Protein 5CWJ (pdb70)

Foldseek 3Di:
DQVVLLVVLVVLLVVLVVVPDPVSLLVSLVVLLVSLLPDQDLVSLLSSLVSLLVSLLSNLDPVSLLSSLVSLLSSLLNHQDLVSLLSSLVSLLVSLLSHLDPVSLLSSLVSLLSSLVSYDDVVSLVSSLVSLCVSLVSNVDPVSNVSSVVSNVVSVVVVD

Solvent-accessible surface area: 8460 Å² total; per-residue (Å²): 129,34,98,95,32,4,93,93,0,83,136,31,17,119,64,8,106,131,68,58,66,62,140,20,13,83,95,3,5,81,55,0,1,82,23,3,76,131,7,141,52,46,104,0,10,42,30,0,0,124,9,0,10,89,0,0,66,80,29,38,34,87,56,0,0,89,50,0,1,137,7,0,3,53,3,1,86,86,9,142,60,28,135,4,9,38,31,0,0,88,3,0,20,123,0,0,106,71,40,35,27,74,120,4,0,112,53,0,1,118,6,0,27,63,0,0,138,101,7,166,24,91,163,0,16,119,23,0,18,101,0,0,125,76,0,6,142,89,27,42,38,112,103,5,108,107,18,6,81,137,15,15,104,89,9,114,136,86,67,177

Secondary structure (DSSP, 8-state):
-HHHHHHHHHHHHHHHHHH--HHHHHHHHHHHHHHHHT---HHHHHHHHHHHHHHHHHH--HHHHHHHHHHHHHHHHS---HHHHHHHHHHHHHHHHHH--HHHHHHHHHHHHHHHHH---HHHHHHHHHHHHHHHHHH--HHHHHHHHHHHHHHHHHH-

Nearest PDB structures (foldseek):
  5cwj-assembly1_A  TM=1.006E+00  e=2.797E-19  synthetic construct
  5h7c-assembly2_C  TM=8.544E-01  e=1.911E-07  Staphylococcus aureus
  5h78-assembly1_B  TM=8.744E-01  e=3.290E-07  Homo sapiens
  5cwh-assembly1_A  TM=8.819E-01  e=4.883E-07  synthetic construct
  8f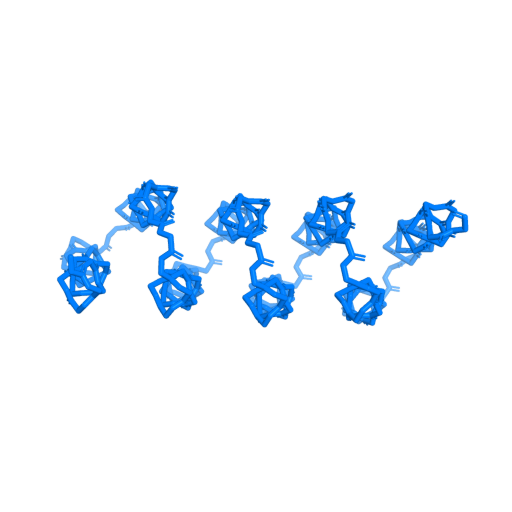bk-assembly1_A  TM=8.699E-01  e=2.370E-06  synthetic construct

Sequence (160 aa):
DSEEEEQERRIRRILKKEARKSGTEESSLRQAIEDVAQLAKKSQDSEVLEEEAIRVILRRIAKESGSEEALRQAIRAVAEIAKEAQDSEVLEEAIRVILRIAKEESGSEEALRRQQAIRRRAVAEEIAKEAQDPRVLEEEAIRVIRQIAEEEESGSEEEARRRQQAERAEEEIRRRAQ

Structure (mmCIF, N/CA/C/O backbone):
data_5CWJ
#
_entry.id   5CWJ
#
_cell.length_a   80.890
_cell.length_b   80.890
_cell.length_c   46.710
_cell.angle_alpha   90.000
_cell.angle_beta   90.000
_cell.angle_gamma   90.000
#
_symmetry.space_group_name_H-M   'I 41'
#
loop_
_entity.id
_entity.type
_entity.pdbx_description
1 polymer 'Designed helical repeat protein'
2 water water
#
loop_
_atom_site.group_PDB
_atom_site.id
_atom_site.type_symbol
_atom_site.label_atom_id
_atom_site.label_alt_id
_atom_site.label_comp_id
_atom_site.label_asym_id
_atom_site.label_entity_id
_atom_site.label_seq_id
_atom_site.pdbx_PDB_ins_code
_atom_site.Cartn_x
_atom_site.Cartn_y
_atom_site.Cartn_z
_atom_site.occupancy
_atom_site.B_iso_or_equiv
_atom_site.auth_seq_id
_atom_site.auth_comp_id
_atom_site.auth_asym_id
_atom_site.auth_atom_id
_atom_site.pdbx_PDB_model_num
ATOM 1 N N . ASP A 1 2 ? 8.531 67.904 4.539 1.00 94.59 2 ASP A N 1
ATOM 2 C CA . ASP A 1 2 ? 7.112 68.127 4.290 1.00 103.98 2 ASP A CA 1
ATOM 3 C C . ASP A 1 2 ? 6.914 69.266 3.293 1.00 94.68 2 ASP A C 1
ATOM 4 O O . ASP A 1 2 ? 7.728 70.187 3.220 1.00 97.02 2 ASP A O 1
ATOM 12 N N . SER A 1 3 ? 5.829 69.195 2.526 1.00 93.74 3 SER A N 1
ATOM 13 C CA . SER A 1 3 ? 5.550 70.184 1.490 1.00 93.69 3 SER A CA 1
ATOM 14 C C . SER A 1 3 ? 4.948 71.461 2.067 1.00 101.60 3 SER A C 1
ATOM 15 O O . SER A 1 3 ? 5.441 72.559 1.805 1.00 88.99 3 SER A O 1
ATOM 23 N N A GLU A 1 4 ? 3.885 71.317 2.851 0.64 106.06 4 GLU A N 1
ATOM 24 N N B GLU A 1 4 ? 3.881 71.310 2.846 0.36 107.01 4 GLU A N 1
ATOM 25 C CA A GLU A 1 4 ? 3.218 72.473 3.442 0.64 112.45 4 GLU A CA 1
ATOM 26 C CA B GLU A 1 4 ? 3.208 72.449 3.463 0.36 110.45 4 GLU A CA 1
ATOM 27 C C A GLU A 1 4 ? 4.140 73.167 4.441 0.64 102.67 4 GLU A C 1
ATOM 28 C C B GLU A 1 4 ? 4.153 73.167 4.420 0.36 102.62 4 GLU A C 1
ATOM 29 O O A GLU A 1 4 ? 3.958 74.343 4.755 0.64 98.94 4 GLU A O 1
ATOM 30 O O B GLU A 1 4 ? 3.999 74.360 4.683 0.36 99.39 4 GLU A O 1
ATOM 53 N N . GLU A 1 5 ? 5.128 72.429 4.939 1.00 87.03 5 GLU A N 1
ATOM 54 C CA . GLU A 1 5 ? 6.150 72.999 5.805 1.00 73.07 5 GLU A CA 1
ATOM 55 C C . GLU A 1 5 ? 6.979 74.010 5.026 1.00 58.71 5 GLU A C 1
ATOM 56 O O . GLU A 1 5 ? 7.133 75.159 5.439 1.00 54.45 5 GLU A O 1
ATOM 69 N N . GLU A 1 6 ? 7.513 73.568 3.893 1.00 58.47 6 GLU A N 1
ATOM 70 C CA . GLU A 1 6 ? 8.342 74.422 3.056 1.00 53.63 6 GLU A CA 1
ATOM 71 C C . GLU A 1 6 ? 7.536 75.589 2.498 1.00 55.08 6 GLU A C 1
ATOM 72 O O . GLU A 1 6 ? 8.022 76.717 2.451 1.00 47.71 6 GLU A O 1
ATOM 84 N N . GLN A 1 7 ? 6.304 75.320 2.083 1.00 49.35 7 GLN A N 1
ATOM 85 C CA . GLN A 1 7 ? 5.461 76.363 1.509 1.00 47.73 7 GLN A CA 1
ATOM 86 C C . GLN A 1 7 ? 5.185 77.471 2.516 1.00 47.99 7 GLN A C 1
ATOM 87 O O . GLN A 1 7 ? 5.186 78.648 2.165 1.00 45.58 7 GLN A O 1
ATOM 101 N N . GLU A 1 8 ? 4.947 77.093 3.766 1.00 51.03 8 GLU A N 1
ATOM 102 C CA . GLU A 1 8 ? 4.707 78.076 4.811 1.00 51.66 8 GLU A CA 1
ATOM 103 C C . GLU A 1 8 ? 5.956 78.922 5.032 1.00 49.24 8 GLU A C 1
ATOM 104 O O . GLU A 1 8 ? 5.866 80.133 5.233 1.00 48.67 8 GLU A O 1
ATOM 116 N N A ARG A 1 9 ? 7.113 78.268 4.987 0.35 48.76 9 ARG A N 1
ATOM 117 N N B ARG A 1 9 ? 7.122 78.281 5.002 0.65 48.76 9 ARG A N 1
ATOM 118 C CA A ARG A 1 9 ? 8.400 78.935 5.137 0.35 46.55 9 ARG A CA 1
ATOM 119 C CA B ARG A 1 9 ? 8.388 78.991 5.164 0.65 46.53 9 ARG A CA 1
ATOM 120 C C A ARG A 1 9 ? 8.582 79.994 4.056 0.35 42.81 9 ARG A C 1
ATOM 121 C C B ARG A 1 9 ? 8.569 80.019 4.053 0.65 42.78 9 ARG A C 1
ATOM 122 O O A ARG A 1 9 ? 9.025 81.110 4.328 0.35 41.18 9 ARG A O 1
ATOM 123 O O B ARG A 1 9 ? 9.002 81.144 4.303 0.65 41.11 9 ARG A O 1
ATOM 164 N N . ILE A 1 10 ? 8.231 79.627 2.828 1.00 41.60 10 ILE A N 1
ATOM 165 C CA . ILE A 1 10 ? 8.328 80.526 1.681 1.00 38.19 10 ILE A CA 1
ATOM 166 C C . ILE A 1 10 ? 7.409 81.728 1.866 1.00 37.81 10 ILE A C 1
ATOM 167 O O . ILE A 1 10 ? 7.825 82.871 1.683 1.00 35.39 10 ILE A O 1
ATOM 184 N N . ARG A 1 11 ? 6.156 81.465 2.222 1.00 40.30 11 ARG A N 1
ATOM 185 C CA . ARG A 1 11 ? 5.182 82.533 2.414 1.00 40.33 11 ARG A CA 1
ATOM 186 C C . ARG A 1 11 ? 5.628 83.471 3.524 1.00 54.37 11 ARG A C 1
ATOM 187 O O . ARG A 1 11 ? 5.407 84.681 3.453 1.00 43.79 11 ARG A O 1
ATOM 208 N N . ARG A 1 12 ? 6.263 82.912 4.548 1.00 42.91 12 ARG A N 1
ATOM 209 C CA . ARG A 1 12 ? 6.694 83.712 5.685 1.00 43.42 12 ARG A CA 1
ATOM 210 C C . ARG A 1 12 ? 7.848 84.632 5.302 1.00 40.11 12 ARG A C 1
ATOM 211 O O . ARG A 1 12 ? 7.948 85.741 5.819 1.00 39.64 12 ARG A O 1
ATOM 232 N N . ILE A 1 13 ? 8.717 84.173 4.403 1.00 38.03 13 ILE A N 1
ATOM 233 C CA . ILE A 1 13 ? 9.811 85.007 3.910 1.00 34.80 13 ILE A CA 1
ATOM 234 C C . ILE A 1 13 ? 9.242 86.286 3.314 1.00 32.69 13 ILE A C 1
ATOM 235 O O . ILE A 1 13 ? 9.745 87.379 3.574 1.00 41.15 13 ILE A O 1
ATOM 251 N N . LEU A 1 14 ? 8.190 86.138 2.513 1.00 32.37 14 LEU A N 1
ATOM 252 C CA . LEU A 1 14 ? 7.512 87.281 1.914 1.00 47.64 14 LEU A CA 1
ATOM 253 C C . LEU A 1 14 ? 6.889 88.150 2.999 1.00 36.96 14 LEU A C 1
ATOM 254 O O . LEU A 1 14 ? 7.046 89.371 2.996 1.00 37.22 14 LEU A O 1
ATOM 270 N N A LYS A 1 15 ? 6.196 87.510 3.936 0.23 35.75 15 LYS A N 1
ATOM 271 N N B LYS A 1 15 ? 6.172 87.509 3.918 0.77 35.74 15 LYS A N 1
ATOM 272 C CA A LYS A 1 15 ? 5.543 88.225 5.025 0.23 37.81 15 LYS A CA 1
ATOM 273 C CA B 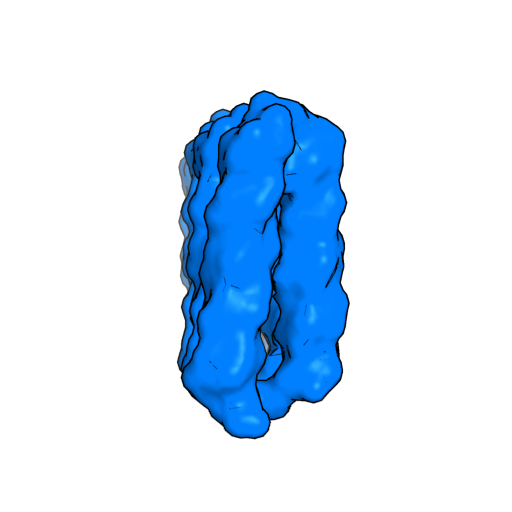LYS A 1 15 ? 5.547 88.206 5.037 0.77 37.78 15 LYS A CA 1
ATOM 274 C C A LYS A 1 15 ? 6.556 88.999 5.868 0.23 37.19 15 LYS A C 1
ATOM 275 C C B LYS A 1 15 ? 6.582 89.016 5.815 0.77 37.03 15 LYS A C 1
ATOM 276 O O A LYS A 1 15 ? 6.313 90.147 6.236 0.23 51.14 15 LYS A O 1
ATOM 277 O O B LYS A 1 15 ? 6.383 90.200 6.084 0.77 65.90 15 LYS A O 1
ATOM 314 N N . GLU A 1 16 ? 7.692 88.373 6.159 1.00 42.43 16 GLU A N 1
ATOM 315 C CA . GLU A 1 16 ? 8.727 89.009 6.967 1.00 45.74 16 GLU A CA 1
ATOM 316 C C . GLU A 1 16 ? 9.494 90.063 6.176 1.00 55.74 16 GLU A C 1
ATOM 317 O O . GLU A 1 16 ? 10.036 91.002 6.755 1.00 40.77 16 GLU A O 1
ATOM 330 N N . ALA A 1 17 ? 9.539 89.910 4.856 1.00 38.28 17 ALA A N 1
ATOM 331 C CA . ALA A 1 17 ? 10.179 90.903 4.004 1.00 34.98 17 ALA A CA 1
ATOM 332 C C . ALA A 1 17 ? 9.312 92.154 3.928 1.00 37.45 17 ALA A C 1
ATOM 333 O O . ALA A 1 17 ? 9.820 93.277 3.929 1.00 37.53 17 ALA A O 1
ATOM 340 N N . ARG A 1 18 ? 8.001 91.953 3.869 1.00 32.46 18 ARG A N 1
ATOM 341 C CA . ARG A 1 18 ? 7.056 93.064 3.836 1.00 57.03 18 ARG A CA 1
ATOM 342 C C . ARG A 1 18 ? 7.048 93.831 5.157 1.00 46.66 18 ARG A C 1
ATOM 343 O O . ARG A 1 18 ? 6.881 95.051 5.170 1.00 57.48 18 ARG A O 1
ATOM 364 N N . LYS A 1 19 ? 7.230 93.114 6.264 1.00 68.09 19 LYS A N 1
ATOM 365 C CA . LYS A 1 19 ? 7.318 93.744 7.580 1.00 45.49 19 LYS A CA 1
ATOM 366 C C . LYS A 1 19 ? 8.524 94.672 7.655 1.00 37.70 19 LYS A C 1
ATOM 367 O O . LYS A 1 19 ? 8.440 95.776 8.193 1.00 56.97 19 LYS A O 1
ATOM 386 N N . SER A 1 20 ? 9.650 94.213 7.120 1.00 36.46 20 SER A N 1
ATOM 387 C CA . SER A 1 20 ? 10.843 95.045 7.014 1.00 38.19 20 SER A CA 1
ATOM 388 C C . SER A 1 20 ? 10.551 96.254 6.128 1.00 47.64 20 SER A C 1
ATOM 389 O O . SER A 1 20 ? 10.831 97.393 6.501 1.00 58.20 20 SER A O 1
ATOM 397 N N . GLY A 1 21 ? 9.995 95.991 4.949 1.00 41.84 21 GLY A N 1
ATOM 398 C CA . GLY A 1 21 ? 9.465 97.037 4.091 1.00 50.69 21 GLY A CA 1
ATOM 399 C C . GLY A 1 21 ? 10.479 97.801 3.258 1.00 65.15 21 GLY A C 1
ATOM 400 O O . GLY A 1 21 ? 10.181 98.899 2.785 1.00 42.77 21 GLY A O 1
ATOM 404 N N . THR A 1 22 ? 11.663 97.226 3.064 1.00 42.91 22 THR A N 1
ATOM 405 C CA . THR A 1 22 ? 12.728 97.889 2.312 1.00 32.48 22 THR A CA 1
ATOM 406 C C . THR A 1 22 ? 13.020 97.183 0.996 1.00 31.33 22 THR A C 1
ATOM 407 O O . THR A 1 22 ? 12.727 96.000 0.839 1.00 31.47 22 THR A O 1
ATOM 418 N N . GLU A 1 23 ? 13.616 97.913 0.058 1.00 26.43 23 GLU A N 1
ATOM 419 C CA . GLU A 1 23 ? 14.036 97.336 -1.213 1.00 35.63 23 GLU A CA 1
ATOM 420 C C . GLU A 1 23 ? 15.087 96.249 -0.982 1.00 45.15 23 GLU A C 1
ATOM 421 O O . GLU A 1 23 ? 15.066 95.203 -1.630 1.00 28.98 23 GLU A O 1
ATOM 433 N N . GLU A 1 24 ? 16.004 96.500 -0.053 1.00 30.68 24 GLU A N 1
ATOM 434 C CA . GLU A 1 24 ? 17.048 95.530 0.261 1.00 25.83 24 GLU A CA 1
ATOM 435 C C . GLU A 1 24 ? 16.449 94.219 0.761 1.00 29.60 24 GLU A C 1
ATOM 436 O O . GLU A 1 24 ? 16.912 93.135 0.398 1.00 29.80 24 GLU A O 1
ATOM 448 N N A SER A 1 25 ? 15.417 94.321 1.592 0.46 26.50 25 SER A N 1
ATOM 449 N N B SER A 1 25 ? 15.419 94.318 1.593 0.54 27.01 25 SER A N 1
ATOM 450 C CA A SER A 1 25 ? 14.782 93.136 2.162 0.46 26.55 25 SER A CA 1
ATOM 451 C CA B SER A 1 25 ? 14.786 93.129 2.156 0.54 24.66 25 SER A CA 1
ATOM 452 C C A SER A 1 25 ? 14.066 92.331 1.084 0.46 28.03 25 SER A C 1
ATOM 453 C C B SER A 1 25 ? 14.070 92.328 1.079 0.54 30.49 25 SER A C 1
ATOM 454 O O A SER A 1 25 ? 14.017 91.103 1.147 0.46 25.54 25 SER A O 1
ATOM 455 O O B SER A 1 25 ? 14.025 91.100 1.137 0.54 25.32 25 SER A O 1
ATOM 470 N N . LEU A 1 26 ? 13.516 93.025 0.093 1.00 25.86 26 LEU A N 1
ATOM 471 C CA . LEU A 1 26 ? 12.811 92.361 -0.993 1.00 22.21 26 LEU A CA 1
ATOM 472 C C . LEU A 1 26 ? 13.793 91.597 -1.880 1.00 26.16 26 LEU A C 1
ATOM 473 O O . LEU A 1 26 ? 13.524 90.468 -2.276 1.00 24.30 26 LEU A O 1
ATOM 490 N N . ARG A 1 27 ? 14.932 92.205 -2.191 1.00 23.67 27 ARG A N 1
ATOM 491 C CA . ARG A 1 27 ? 15.947 91.507 -2.972 1.00 21.39 27 ARG A CA 1
ATOM 492 C C . ARG A 1 27 ? 16.450 90.280 -2.215 1.00 21.94 27 ARG A C 1
ATOM 493 O O . ARG A 1 27 ? 16.618 89.201 -2.791 1.00 24.43 27 ARG A O 1
ATOM 514 N N . GLN A 1 28 ? 16.676 90.439 -0.915 1.00 22.71 28 GLN A N 1
ATOM 515 C CA . GLN A 1 28 ? 17.132 89.319 -0.098 1.00 23.51 28 GLN A CA 1
ATOM 516 C C . GLN A 1 28 ? 16.074 88.216 -0.042 1.00 25.51 28 GLN A C 1
ATOM 517 O O . GLN A 1 28 ? 16.408 87.028 0.007 1.00 26.38 28 GLN A O 1
ATOM 531 N N . ALA A 1 29 ? 14.801 88.602 -0.063 1.00 27.02 29 ALA A N 1
ATOM 532 C CA . ALA A 1 29 ? 13.715 87.627 0.006 1.00 24.03 29 ALA A CA 1
ATOM 533 C C . ALA A 1 29 ? 13.671 86.775 -1.258 1.00 22.87 29 ALA A C 1
ATOM 534 O O . ALA A 1 29 ? 13.391 85.582 -1.196 1.00 23.73 29 ALA A O 1
ATOM 541 N N . ILE A 1 30 ? 13.956 87.387 -2.402 1.00 22.01 30 ILE A N 1
ATOM 542 C CA . ILE A 1 30 ? 14.048 86.647 -3.655 1.00 21.70 30 ILE A CA 1
ATOM 543 C C . ILE A 1 30 ? 15.111 85.572 -3.523 1.00 22.92 30 ILE A C 1
ATOM 544 O O . ILE A 1 30 ? 14.894 84.420 -3.891 1.00 23.38 30 ILE A O 1
ATOM 560 N N . GLU A 1 31 ? 16.264 85.959 -2.993 1.00 25.97 31 GLU A N 1
ATOM 561 C CA . GLU A 1 31 ? 17.376 85.034 -2.825 1.00 28.03 31 GLU A CA 1
ATOM 562 C C . GLU A 1 31 ? 17.018 83.921 -1.839 1.00 30.30 31 GLU A C 1
ATOM 563 O O . GLU A 1 31 ? 17.315 82.747 -2.075 1.00 32.97 31 GLU A O 1
ATOM 575 N N . ASP A 1 32 ? 16.370 84.291 -0.740 1.00 25.06 32 ASP A N 1
ATOM 576 C CA . ASP A 1 32 ? 16.018 83.324 0.297 1.00 26.33 32 ASP A CA 1
ATOM 577 C C . ASP A 1 32 ? 14.995 82.301 -0.203 1.00 26.58 32 ASP A C 1
ATOM 578 O O . ASP A 1 32 ? 15.088 81.119 0.121 1.00 30.58 32 ASP A O 1
ATOM 587 N N . VAL A 1 33 ? 14.022 82.757 -0.989 1.00 26.55 33 VAL A N 1
ATOM 588 C CA . VAL A 1 33 ? 13.021 81.858 -1.552 1.00 25.86 33 VAL A CA 1
ATOM 589 C C . VAL A 1 33 ? 13.678 80.910 -2.546 1.00 26.26 33 VAL A C 1
ATOM 590 O O . VAL A 1 33 ? 13.377 79.719 -2.565 1.00 28.20 33 VAL A O 1
ATOM 603 N N . ALA A 1 34 ? 14.577 81.440 -3.369 1.00 27.02 34 ALA A N 1
ATOM 604 C CA . ALA A 1 34 ? 15.256 80.629 -4.373 1.00 32.04 34 ALA A CA 1
ATOM 605 C C . ALA A 1 34 ? 16.090 79.546 -3.708 1.00 31.12 34 ALA A C 1
ATOM 606 O O . ALA A 1 34 ? 16.113 78.402 -4.160 1.00 32.65 34 ALA A O 1
ATOM 613 N N . GLN A 1 35 ? 16.775 79.910 -2.630 1.00 33.52 35 GLN A N 1
ATOM 614 C CA . GLN A 1 35 ? 17.611 78.958 -1.913 1.00 33.17 35 GLN A CA 1
ATOM 615 C C . GLN A 1 35 ? 16.780 77.829 -1.308 1.00 36.47 35 GLN A C 1
ATOM 616 O O . GLN A 1 35 ? 17.225 76.682 -1.261 1.00 44.50 35 GLN A O 1
ATOM 630 N N . LEU A 1 36 ? 15.575 78.150 -0.846 1.00 31.46 36 LEU A N 1
ATOM 631 C CA . LEU A 1 36 ? 14.678 77.125 -0.316 1.00 40.51 36 LEU A CA 1
ATOM 632 C C . LEU A 1 36 ? 14.227 76.191 -1.432 1.00 38.41 36 LEU A C 1
ATOM 633 O O . LEU A 1 36 ? 14.148 74.977 -1.251 1.00 38.04 36 LEU A O 1
ATOM 649 N N . ALA A 1 37 ? 13.935 76.773 -2.589 1.00 33.89 37 ALA A N 1
ATOM 650 C CA . ALA A 1 37 ? 13.442 76.023 -3.739 1.00 31.63 37 ALA A CA 1
ATOM 651 C C . ALA A 1 37 ? 14.502 75.091 -4.315 1.00 41.56 37 ALA A C 1
ATOM 652 O O . ALA A 1 37 ? 14.174 74.045 -4.879 1.00 53.98 37 ALA A O 1
ATOM 659 N N . LYS A 1 38 ? 15.768 75.475 -4.180 1.00 53.05 38 LYS A N 1
ATOM 660 C CA . LYS A 1 38 ? 16.873 74.670 -4.694 1.00 77.27 38 LYS A CA 1
ATOM 661 C C . LYS A 1 38 ? 16.885 73.271 -4.087 1.00 70.61 38 LYS A C 1
ATOM 662 O O . LYS A 1 38 ? 16.990 72.278 -4.806 1.00 76.97 38 LYS A O 1
ATOM 681 N N . LYS A 1 39 ? 16.775 73.198 -2.763 1.00 67.74 39 LYS A N 1
ATOM 682 C CA . LYS A 1 39 ? 16.857 71.921 -2.062 1.00 66.40 39 LYS A CA 1
ATOM 683 C C . LYS A 1 39 ? 15.483 71.278 -1.874 1.00 71.05 39 LYS A C 1
ATOM 684 O O . LYS A 1 39 ? 15.309 70.415 -1.013 1.00 64.70 39 LYS A O 1
ATOM 703 N N . SER A 1 40 ? 14.517 71.700 -2.685 1.00 49.21 40 SER A N 1
ATOM 704 C CA . SER A 1 40 ? 13.184 71.103 -2.676 1.00 49.35 40 SER A CA 1
ATOM 705 C C . SER A 1 40 ? 12.952 70.321 -3.961 1.00 68.80 40 SER A C 1
ATOM 706 O O . SER A 1 40 ? 13.500 70.660 -5.010 1.00 63.53 40 SER A O 1
ATOM 714 N N . GLN A 1 41 ? 12.139 69.273 -3.871 1.00 63.04 41 GLN A N 1
ATOM 715 C CA . GLN A 1 41 ? 11.835 68.426 -5.021 1.00 65.75 41 GLN A CA 1
ATOM 716 C C . GLN A 1 41 ? 10.339 68.434 -5.327 1.00 58.55 41 GLN A C 1
ATOM 717 O O . GLN A 1 41 ? 9.911 67.969 -6.384 1.00 77.96 41 GLN A O 1
ATOM 731 N N . ASP A 1 42 ? 9.550 68.963 -4.397 1.00 48.57 42 ASP A N 1
ATOM 732 C CA . ASP A 1 42 ? 8.099 68.977 -4.536 1.00 65.15 42 ASP A CA 1
ATOM 733 C C . ASP A 1 42 ? 7.641 70.065 -5.506 1.00 46.19 42 ASP A C 1
ATOM 734 O O . ASP A 1 42 ? 7.951 71.243 -5.327 1.00 40.21 42 ASP A O 1
ATOM 743 N N . SER A 1 43 ? 6.885 69.661 -6.522 1.00 51.02 43 SER A N 1
ATOM 744 C CA . SER A 1 43 ? 6.462 70.571 -7.582 1.00 44.46 43 SER A CA 1
ATOM 745 C C . SER A 1 43 ? 5.546 71.677 -7.068 1.00 44.18 43 SER A C 1
ATOM 746 O O . SER A 1 43 ? 5.587 72.799 -7.569 1.00 40.54 43 SER A O 1
ATOM 754 N N . GLU A 1 44 ? 4.717 71.361 -6.078 1.00 43.26 44 GLU A N 1
ATOM 755 C CA . GLU A 1 44 ? 3.817 72.357 -5.502 1.00 43.41 44 GLU A CA 1
ATOM 756 C C . GLU A 1 44 ? 4.622 73.435 -4.780 1.00 39.96 44 GLU A C 1
ATOM 757 O O . GLU A 1 44 ? 4.251 74.608 -4.792 1.00 42.90 44 GLU A O 1
ATOM 769 N N . VAL A 1 45 ? 5.725 73.029 -4.159 1.00 41.74 45 VAL A N 1
ATOM 770 C CA . VAL A 1 45 ? 6.611 73.962 -3.471 1.00 36.43 45 VAL A CA 1
ATOM 771 C C . VAL A 1 45 ? 7.325 74.848 -4.485 1.00 33.45 45 VAL A C 1
ATOM 772 O O . VAL A 1 45 ? 7.443 76.058 -4.288 1.00 34.29 45 VAL A O 1
ATOM 785 N N . LEU A 1 46 ? 7.803 74.240 -5.567 1.00 41.03 46 LEU A N 1
ATOM 786 C CA . LEU A 1 46 ? 8.542 74.980 -6.584 1.00 40.54 46 LEU A CA 1
ATOM 787 C C . LEU A 1 46 ? 7.654 76.018 -7.255 1.00 30.58 46 LEU A C 1
ATOM 788 O O . LEU A 1 46 ? 8.079 77.148 -7.466 1.00 28.88 46 LEU A O 1
ATOM 804 N N A GLU A 1 47 ? 6.425 75.638 -7.583 0.33 31.40 47 GLU A N 1
ATOM 805 N N B GLU A 1 47 ? 6.428 75.639 -7.598 0.67 31.39 47 GLU A N 1
ATOM 806 C CA A GLU A 1 47 ? 5.492 76.574 -8.196 0.33 30.28 47 GLU A CA 1
ATOM 807 C CA B GLU A 1 47 ? 5.499 76.588 -8.197 0.67 30.26 47 GLU A 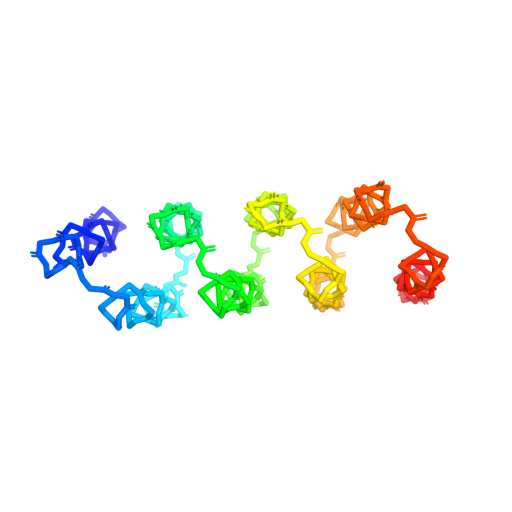CA 1
ATOM 808 C C A GLU A 1 47 ? 5.137 77.688 -7.218 0.33 29.27 47 GLU A C 1
ATOM 809 C C B GLU A 1 47 ? 5.175 77.701 -7.211 0.67 29.40 47 GLU A C 1
ATOM 810 O O A GLU A 1 47 ? 4.955 78.838 -7.615 0.33 36.20 47 GLU A O 1
ATOM 811 O O B GLU A 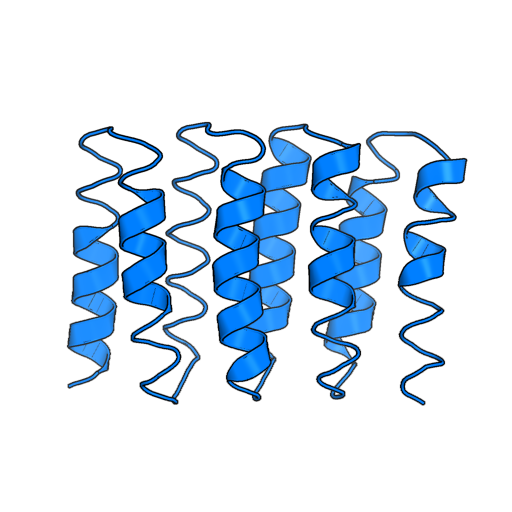1 47 ? 5.058 78.864 -7.592 0.67 27.80 47 GLU A O 1
ATOM 834 N N . GLU A 1 48 ? 5.047 77.342 -5.937 1.00 31.62 48 GLU A N 1
ATOM 835 C CA . GLU A 1 48 ? 4.752 78.326 -4.902 1.00 29.98 48 GLU A CA 1
ATOM 836 C C . GLU A 1 48 ? 5.897 79.328 -4.782 1.00 33.96 48 GLU A C 1
ATOM 837 O O . GLU A 1 48 ? 5.669 80.527 -4.640 1.00 31.42 48 GLU A O 1
ATOM 850 N N . ALA A 1 49 ? 7.127 78.830 -4.851 1.00 29.82 49 ALA A N 1
ATOM 851 C CA . ALA A 1 49 ? 8.306 79.686 -4.765 1.00 26.76 49 ALA A CA 1
ATOM 852 C C . ALA A 1 49 ? 8.321 80.667 -5.929 1.00 25.29 49 ALA A C 1
ATOM 853 O O . ALA A 1 49 ? 8.611 81.849 -5.757 1.00 25.33 49 ALA A O 1
ATOM 860 N N . ILE A 1 50 ? 7.987 80.164 -7.113 1.00 25.48 50 ILE A N 1
ATOM 861 C CA . ILE A 1 50 ? 7.976 80.980 -8.322 1.00 24.37 50 ILE A CA 1
ATOM 862 C C . ILE A 1 50 ? 6.917 82.073 -8.214 1.00 26.68 50 ILE A C 1
ATOM 863 O O . ILE A 1 50 ? 7.165 83.218 -8.574 1.00 23.40 50 ILE A O 1
ATOM 879 N N . ARG A 1 51 ? 5.738 81.716 -7.715 1.00 25.62 51 ARG A N 1
ATOM 880 C CA . ARG A 1 51 ? 4.656 82.685 -7.540 1.00 26.03 51 ARG A CA 1
ATOM 881 C C . ARG A 1 51 ? 5.009 83.768 -6.524 1.00 24.15 51 ARG A C 1
ATOM 882 O O . ARG A 1 51 ? 4.672 84.937 -6.707 1.00 28.41 51 ARG A O 1
ATOM 903 N N . VAL A 1 52 ? 5.680 83.376 -5.448 1.00 24.21 52 VAL A N 1
ATOM 904 C CA . VAL A 1 52 ? 6.057 84.324 -4.408 1.00 23.86 52 VAL A CA 1
ATOM 905 C C . VAL A 1 52 ? 7.131 85.278 -4.926 1.00 24.19 52 VAL A C 1
ATOM 906 O O . VAL A 1 52 ? 7.124 86.460 -4.594 1.00 28.47 52 VAL A O 1
ATOM 919 N N . ILE A 1 53 ? 8.044 84.773 -5.747 1.00 23.66 53 ILE A N 1
ATOM 920 C CA . ILE A 1 53 ? 9.067 85.628 -6.340 1.00 21.31 53 ILE A CA 1
ATOM 921 C C . ILE A 1 53 ? 8.399 86.663 -7.246 1.00 20.74 53 ILE A C 1
ATOM 922 O O . ILE A 1 53 ? 8.821 87.816 -7.290 1.00 22.80 53 ILE A O 1
ATOM 938 N N . LEU A 1 54 ? 7.346 86.262 -7.952 1.00 22.42 54 LEU A N 1
ATOM 939 C CA . LEU A 1 54 ? 6.599 87.209 -8.775 1.00 22.75 54 LEU A CA 1
ATOM 940 C C . LEU A 1 54 ? 5.968 88.282 -7.895 1.00 26.36 54 LEU A C 1
ATOM 941 O O . LEU A 1 54 ? 5.958 89.457 -8.251 1.00 28.93 54 LEU A O 1
ATOM 957 N N A ARG A 1 55 ? 5.448 87.878 -6.741 0.41 23.32 55 ARG A N 1
ATOM 958 N N B ARG A 1 55 ? 5.448 87.877 -6.740 0.59 22.74 55 ARG A N 1
ATOM 959 C CA A ARG A 1 55 ? 4.813 88.826 -5.835 0.41 27.07 55 ARG A CA 1
ATOM 960 C CA B ARG A 1 55 ? 4.809 88.820 -5.828 0.59 27.07 55 ARG A CA 1
ATOM 961 C C A ARG A 1 55 ? 5.842 89.785 -5.247 0.41 41.63 55 ARG A C 1
ATOM 962 C C B ARG A 1 55 ? 5.827 89.771 -5.204 0.59 42.89 55 ARG A C 1
ATOM 963 O O A ARG A 1 55 ? 5.563 90.971 -5.075 0.41 28.19 55 ARG A O 1
ATOM 964 O O B ARG A 1 55 ? 5.526 90.940 -4.968 0.59 27.63 55 ARG A O 1
ATOM 1005 N N . ILE A 1 56 ? 7.029 89.271 -4.939 1.00 26.21 56 ILE A N 1
ATOM 1006 C CA . ILE A 1 56 ? 8.095 90.111 -4.397 1.00 21.13 56 ILE A CA 1
ATOM 1007 C C . ILE A 1 56 ? 8.485 91.127 -5.459 1.00 25.11 56 ILE A C 1
ATOM 1008 O O . ILE A 1 56 ? 8.651 92.311 -5.169 1.00 32.06 56 ILE A O 1
ATOM 1025 N N . ALA A 1 57 ? 8.598 90.651 -6.696 1.00 33.42 57 ALA A N 1
ATOM 1026 C CA . ALA A 1 57 ? 8.936 91.499 -7.835 1.00 28.93 57 ALA A CA 1
ATOM 1027 C C . ALA A 1 57 ? 7.954 92.660 -7.968 1.00 31.21 57 ALA A C 1
ATOM 1028 O O . ALA A 1 57 ? 8.358 93.815 -8.121 1.00 33.71 57 ALA A O 1
ATOM 1035 N N . LYS A 1 58 ? 6.665 92.341 -7.906 1.00 32.23 58 LYS A N 1
ATOM 1036 C CA . LYS A 1 58 ? 5.609 93.344 -7.991 1.00 35.99 58 LYS A CA 1
ATOM 1037 C C . LYS A 1 58 ? 5.686 94.326 -6.830 1.00 28.63 58 LYS A C 1
ATOM 1038 O O . LYS A 1 58 ? 5.436 95.519 -7.000 1.00 33.44 58 LYS A O 1
ATOM 1057 N N . GLU A 1 59 ? 6.020 93.821 -5.646 1.00 26.35 59 GLU A N 1
ATOM 1058 C CA . GLU A 1 59 ? 6.094 94.662 -4.458 1.00 32.32 59 GLU A CA 1
ATOM 1059 C C . GLU A 1 59 ? 7.186 95.717 -4.623 1.00 30.37 59 GLU A C 1
ATOM 1060 O O . GLU A 1 59 ? 7.012 96.874 -4.242 1.00 31.23 59 GLU A O 1
ATOM 1072 N N . SER A 1 60 ? 8.310 95.309 -5.200 1.00 28.37 60 SER A N 1
ATOM 1073 C CA . SER A 1 60 ? 9.442 96.207 -5.411 1.00 24.67 60 SER A CA 1
ATOM 1074 C C . SER A 1 60 ? 9.257 97.107 -6.624 1.00 29.30 60 SER A C 1
ATOM 1075 O O . SER A 1 60 ? 9.250 98.335 -6.514 1.00 31.57 60 SER A O 1
ATOM 1083 N N . GLY A 1 61 ? 9.151 96.485 -7.791 1.00 30.34 61 GLY A N 1
ATOM 1084 C CA . GLY A 1 61 ? 8.976 97.212 -9.033 1.00 36.52 61 GLY A CA 1
ATOM 1085 C C . GLY A 1 61 ? 10.258 97.776 -9.626 1.00 33.60 61 GLY A C 1
ATOM 1086 O O . GLY A 1 61 ? 10.233 98.328 -10.726 1.00 31.77 61 GLY A O 1
ATOM 1090 N N . SER A 1 62 ? 11.376 97.649 -8.914 1.00 28.57 62 SER A N 1
ATOM 1091 C CA . SER A 1 62 ? 12.641 98.207 -9.391 1.00 29.42 62 SER A CA 1
ATOM 1092 C C . SER A 1 62 ? 13.206 97.356 -10.520 1.00 23.70 62 SER A C 1
ATOM 1093 O O . SER A 1 62 ? 12.918 96.166 -10.597 1.00 24.81 62 SER A O 1
ATOM 1101 N N . GLU A 1 63 ? 14.008 97.964 -11.391 1.00 26.40 63 GLU A N 1
ATOM 1102 C CA . GLU A 1 63 ? 14.609 97.230 -12.498 1.00 24.10 63 GLU A CA 1
ATOM 1103 C C . GLU A 1 63 ? 15.477 96.091 -11.988 1.00 23.48 63 GLU A C 1
ATOM 1104 O O . GLU A 1 63 ? 15.496 95.007 -12.564 1.00 23.66 63 GLU A O 1
ATOM 1116 N N . GLU A 1 64 ? 16.210 96.346 -10.912 1.00 25.51 64 GLU A N 1
ATOM 1117 C CA . GLU A 1 64 ? 17.132 95.347 -10.398 1.00 25.75 64 GLU A CA 1
ATOM 1118 C C . GLU A 1 64 ? 16.375 94.199 -9.736 1.00 23.42 64 GLU A C 1
ATOM 1119 O O . GLU A 1 64 ? 16.767 93.041 -9.866 1.00 21.96 64 GLU A O 1
ATOM 1131 N N . ALA A 1 65 ? 15.286 94.503 -9.036 1.00 21.02 65 ALA A N 1
ATOM 1132 C CA . ALA A 1 65 ? 14.482 93.446 -8.418 1.00 24.07 65 ALA A CA 1
ATOM 1133 C C . ALA A 1 65 ? 13.863 92.547 -9.487 1.00 24.29 65 ALA A C 1
ATOM 1134 O O . ALA A 1 65 ? 13.799 91.322 -9.339 1.00 23.56 65 ALA A O 1
ATOM 1141 N N . LEU A 1 66 ? 13.407 93.159 -10.570 1.00 21.96 66 LEU A N 1
ATOM 1142 C CA . LEU A 1 66 ? 12.797 92.402 -11.649 1.00 23.03 66 LEU A CA 1
ATOM 1143 C C . LEU A 1 66 ? 13.844 91.534 -12.333 1.00 20.37 66 LEU A C 1
ATOM 1144 O O . LEU A 1 66 ? 13.583 90.376 -12.636 1.00 19.59 66 LEU A O 1
ATOM 1160 N N . ARG A 1 67 ? 15.028 92.097 -12.559 1.00 21.74 67 ARG A N 1
ATOM 1161 C CA . ARG A 1 67 ? 16.146 91.339 -13.107 1.00 21.84 67 ARG A CA 1
ATOM 1162 C C . ARG A 1 67 ? 16.482 90.139 -12.230 1.00 25.13 67 ARG A C 1
ATOM 1163 O O . ARG A 1 67 ? 16.668 89.027 -12.721 1.00 21.84 67 ARG A O 1
ATOM 1184 N N . GLN A 1 68 ? 16.576 90.368 -10.927 1.00 19.91 68 GLN A N 1
ATOM 1185 C CA . GLN A 1 68 ? 16.928 89.291 -10.009 1.00 20.20 68 GLN A CA 1
ATOM 1186 C C . GLN A 1 68 ? 15.814 88.244 -9.906 1.00 20.04 68 GLN A C 1
ATOM 1187 O O . GLN A 1 68 ? 16.089 87.055 -9.739 1.00 24.08 68 GLN A O 1
ATOM 1201 N N . ALA A 1 69 ? 14.564 88.682 -10.020 1.00 19.95 69 ALA A N 1
ATOM 1202 C CA . ALA A 1 69 ? 13.435 87.754 -9.977 1.00 19.60 69 ALA A CA 1
ATOM 1203 C C . ALA A 1 69 ? 13.451 86.835 -11.194 1.00 19.92 69 ALA A C 1
ATOM 1204 O O . ALA A 1 69 ? 13.232 85.632 -11.086 1.00 20.45 69 ALA A O 1
ATOM 1211 N N . ILE A 1 70 ? 13.699 87.411 -12.364 1.00 20.16 70 ILE A N 1
ATOM 1212 C CA . ILE A 1 70 ? 13.803 86.614 -13.577 1.00 20.33 70 ILE A CA 1
ATOM 1213 C C . ILE A 1 70 ? 14.917 85.579 -13.453 1.00 21.95 70 ILE A C 1
ATOM 1214 O O . ILE A 1 70 ? 14.735 84.417 -13.812 1.00 23.25 70 ILE A O 1
ATOM 1230 N N . ARG A 1 71 ? 16.072 85.999 -12.952 1.00 22.64 71 ARG A N 1
ATOM 1231 C CA . ARG A 1 71 ? 17.181 85.076 -12.763 1.00 22.23 71 ARG A CA 1
ATOM 1232 C C . ARG A 1 71 ? 16.822 83.967 -11.776 1.00 24.12 71 ARG A C 1
ATOM 1233 O O . ARG A 1 71 ? 17.169 82.806 -11.990 1.00 28.21 71 ARG A O 1
ATOM 1254 N N . ALA A 1 72 ? 16.125 84.325 -10.700 1.00 22.05 72 ALA A N 1
ATOM 1255 C CA . ALA A 1 72 ? 15.765 83.355 -9.670 1.00 22.62 72 ALA A CA 1
ATOM 1256 C C . ALA A 1 72 ? 14.795 82.309 -10.206 1.00 23.13 72 ALA A C 1
ATOM 1257 O O . ALA A 1 72 ? 14.940 81.120 -9.927 1.00 25.85 72 ALA A O 1
ATOM 1264 N N . VAL A 1 73 ? 13.811 82.753 -10.979 1.00 22.49 73 VAL A N 1
ATOM 1265 C CA . VAL A 1 73 ? 12.832 81.833 -11.536 1.00 23.10 73 VAL A CA 1
ATOM 1266 C C . VAL A 1 73 ? 13.513 80.888 -12.517 1.00 26.46 73 VAL A C 1
ATOM 1267 O O . VAL A 1 73 ? 13.213 79.699 -12.545 1.00 25.97 73 VAL A O 1
ATOM 1280 N N . ALA A 1 74 ? 14.431 81.416 -13.319 1.00 25.96 74 ALA A N 1
ATOM 1281 C CA . ALA A 1 74 ? 15.139 80.583 -14.281 1.00 31.03 74 ALA A CA 1
ATOM 1282 C C . ALA A 1 74 ? 15.961 79.539 -13.538 1.00 32.29 74 ALA A C 1
ATOM 1283 O O . ALA A 1 74 ? 16.033 78.387 -13.957 1.00 35.09 74 ALA A O 1
ATOM 1290 N N . GLU A 1 75 ? 16.567 79.948 -12.426 1.00 28.15 75 GLU A N 1
ATOM 1291 C CA . GLU A 1 75 ? 17.390 79.050 -11.616 1.00 32.57 75 GLU A CA 1
ATOM 1292 C C . GLU A 1 75 ? 16.560 77.888 -11.078 1.00 35.50 75 GLU A C 1
ATOM 1293 O O . GLU A 1 75 ? 16.986 76.731 -11.123 1.00 35.81 75 GLU A O 1
ATOM 1305 N N . ILE A 1 76 ? 15.376 78.204 -10.565 1.00 29.80 76 ILE A N 1
ATOM 1306 C CA . ILE A 1 76 ? 14.451 77.187 -10.080 1.00 28.71 76 ILE A CA 1
ATOM 1307 C C . ILE A 1 76 ? 14.057 76.244 -11.214 1.00 38.87 76 ILE A C 1
ATOM 1308 O O . ILE A 1 76 ? 14.013 75.026 -11.034 1.00 43.79 76 ILE A O 1
ATOM 1324 N N . ALA A 1 77 ? 13.785 76.816 -12.383 1.00 30.87 77 ALA A N 1
ATOM 1325 C CA . ALA A 1 77 ? 13.275 76.055 -13.522 1.00 30.21 77 ALA A CA 1
ATOM 1326 C C . ALA A 1 77 ? 14.320 75.102 -14.093 1.00 59.36 77 ALA A C 1
ATOM 1327 O O . ALA A 1 77 ? 13.979 74.045 -14.623 1.00 54.15 77 ALA A O 1
ATOM 1334 N N . LYS A 1 78 ? 15.591 75.475 -13.988 1.00 40.74 78 LYS A N 1
ATOM 1335 C CA . LYS A 1 78 ? 16.669 74.632 -14.493 1.00 67.73 78 LYS A CA 1
ATOM 1336 C C . LYS A 1 78 ? 16.754 73.316 -13.727 1.00 68.26 78 LYS A C 1
ATOM 1337 O O . LYS A 1 78 ? 16.947 72.255 -14.321 1.00 76.90 78 LYS A O 1
ATOM 1356 N N . GLU A 1 79 ? 16.607 73.393 -12.408 1.00 62.76 79 GLU A N 1
ATOM 1357 C CA . GLU A 1 79 ? 16.755 72.226 -11.544 1.00 69.42 79 GLU A CA 1
ATOM 1358 C C . GLU A 1 79 ? 15.448 71.455 -11.369 1.00 66.96 79 GLU A C 1
ATOM 1359 O O . GLU A 1 79 ? 15.413 70.435 -10.679 1.00 74.57 79 GLU A O 1
ATOM 1371 N N . ALA A 1 80 ? 14.378 71.941 -11.991 1.00 48.00 80 ALA A N 1
ATOM 1372 C CA . ALA A 1 80 ? 13.085 71.266 -11.930 1.00 43.79 80 ALA A CA 1
ATOM 1373 C C . ALA A 1 80 ? 12.959 70.241 -13.055 1.00 58.80 80 ALA A C 1
ATOM 1374 O O . ALA A 1 80 ? 13.540 70.411 -14.128 1.00 69.34 80 ALA A O 1
ATOM 1381 N N . GLN A 1 81 ? 12.196 69.181 -12.800 1.00 51.95 81 GLN A N 1
ATOM 1382 C CA . GLN A 1 81 ? 12.020 68.099 -13.767 1.00 61.39 81 GLN A CA 1
ATOM 1383 C C . GLN A 1 81 ? 10.606 68.078 -14.340 1.00 64.16 81 GLN A C 1
ATOM 1384 O O . GLN A 1 81 ? 10.392 67.641 -15.472 1.00 67.60 81 GLN A O 1
ATOM 1398 N N . ASP A 1 82 ? 9.641 68.542 -13.553 1.00 52.64 82 ASP A N 1
ATOM 1399 C CA . ASP A 1 82 ? 8.242 68.519 -13.963 1.00 65.02 82 ASP A CA 1
ATOM 1400 C C . ASP A 1 82 ? 7.961 69.594 -15.009 1.00 46.30 82 ASP A C 1
ATOM 1401 O O . ASP A 1 82 ? 8.271 70.765 -14.804 1.00 46.78 82 ASP A O 1
ATOM 1410 N N . SER A 1 83 ? 7.370 69.190 -16.129 1.00 47.06 83 SER A N 1
ATOM 1411 C CA . SER A 1 83 ? 7.133 70.106 -17.241 1.00 51.88 83 SER A CA 1
ATOM 1412 C C . SER A 1 83 ? 6.160 71.224 -16.874 1.00 47.03 83 SER A C 1
ATOM 1413 O O . SER A 1 83 ? 6.300 72.354 -17.345 1.00 41.89 83 SER A O 1
ATOM 1421 N N . GLU A 1 84 ? 5.181 70.910 -16.032 1.00 47.92 84 GLU A N 1
ATOM 1422 C CA . GLU A 1 84 ? 4.190 71.896 -15.614 1.00 43.34 84 GLU A CA 1
ATOM 1423 C C . GLU A 1 84 ? 4.866 73.044 -14.865 1.00 38.16 84 GLU A C 1
ATOM 1424 O O . GLU A 1 84 ? 4.472 74.201 -14.999 1.00 38.13 84 GLU A O 1
ATOM 1436 N N . VAL A 1 85 ? 5.898 72.720 -14.093 1.00 41.03 85 VAL A N 1
ATOM 1437 C CA . VAL A 1 85 ? 6.653 73.732 -13.364 1.00 36.07 85 VAL A CA 1
ATOM 1438 C C . VAL A 1 85 ? 7.430 74.612 -14.335 1.00 34.19 85 VAL A C 1
ATOM 1439 O O . VAL A 1 85 ? 7.466 75.832 -14.189 1.00 33.70 85 VAL A O 1
ATOM 1452 N N . LEU A 1 86 ? 8.058 73.985 -15.324 1.00 33.80 86 LEU A N 1
ATOM 1453 C CA . LEU A 1 86 ? 8.855 74.715 -16.306 1.00 32.40 86 LEU A CA 1
ATOM 1454 C C . LEU A 1 86 ? 7.998 75.664 -17.139 1.00 31.31 86 LEU A C 1
ATOM 1455 O O . LEU A 1 86 ? 8.398 76.790 -17.404 1.00 30.64 86 LEU A O 1
ATOM 1471 N N . GLU A 1 87 ? 6.819 75.215 -17.554 1.00 32.29 87 GLU A N 1
ATOM 1472 C CA . GLU A 1 87 ? 5.938 76.069 -18.342 1.00 31.77 87 GLU A CA 1
ATOM 1473 C C . GLU A 1 87 ? 5.419 77.235 -17.503 1.00 33.40 87 GLU A C 1
ATOM 1474 O O . GLU A 1 87 ? 5.279 78.352 -17.998 1.00 31.57 87 GLU A O 1
ATOM 1486 N N . GLU A 1 88 ? 5.147 76.972 -16.230 1.00 34.30 88 GLU A N 1
ATOM 1487 C CA . GLU A 1 88 ? 4.710 78.019 -15.318 1.00 30.00 88 GLU A CA 1
ATOM 1488 C C . GLU A 1 88 ? 5.822 79.051 -15.139 1.00 27.99 88 GLU A C 1
ATOM 1489 O O . GLU A 1 88 ? 5.579 80.254 -15.179 1.00 30.42 88 GLU A O 1
ATOM 1501 N N . ALA A 1 89 ? 7.045 78.564 -14.960 1.00 27.06 89 ALA A N 1
ATOM 1502 C CA . ALA A 1 89 ? 8.206 79.428 -14.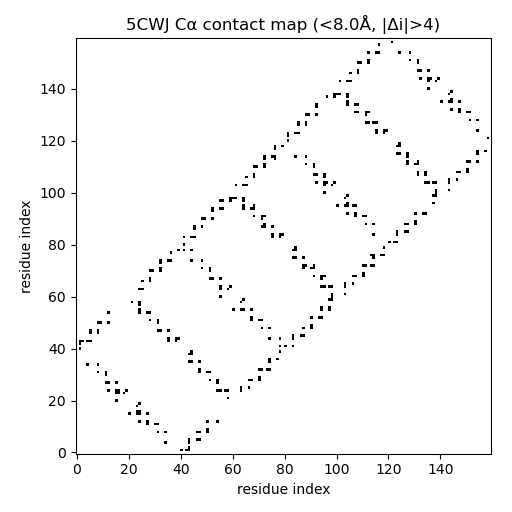787 1.00 26.07 89 ALA A CA 1
ATOM 1503 C C . ALA A 1 89 ? 8.416 80.321 -16.009 1.00 28.01 89 ALA A C 1
ATOM 1504 O O . ALA A 1 89 ? 8.754 81.492 -15.880 1.00 24.41 89 ALA A O 1
ATOM 1511 N N . ILE A 1 90 ? 8.222 79.751 -17.194 1.00 28.17 90 ILE A N 1
ATOM 1512 C CA . ILE A 1 90 ? 8.371 80.503 -18.435 1.00 25.82 90 ILE A CA 1
ATOM 1513 C C . ILE A 1 90 ? 7.322 81.612 -18.511 1.00 24.96 90 ILE A C 1
ATOM 1514 O O . ILE A 1 90 ? 7.639 82.751 -18.850 1.00 24.24 90 ILE A O 1
ATOM 1530 N N . ARG A 1 91 ? 6.072 81.291 -18.189 1.00 25.42 91 ARG A N 1
ATOM 1531 C CA . ARG A 1 91 ? 5.016 82.297 -18.241 1.00 24.94 91 ARG A CA 1
ATOM 1532 C C . ARG A 1 91 ? 5.219 83.379 -17.173 1.00 28.21 91 ARG A C 1
ATOM 1533 O O . ARG A 1 91 ? 4.924 84.549 -17.411 1.00 26.29 91 ARG A O 1
ATOM 1554 N N . VAL A 1 92 ? 5.737 83.001 -16.008 1.00 26.01 92 VAL A N 1
ATOM 1555 C CA . VAL A 1 92 ? 5.955 83.971 -14.933 1.00 22.47 92 VAL A CA 1
ATOM 1556 C C . VAL A 1 92 ? 7.092 84.932 -15.284 1.00 21.63 92 VAL A C 1
ATOM 1557 O O . VAL A 1 92 ? 7.057 86.098 -14.901 1.00 24.22 92 VAL A O 1
ATOM 1570 N N . ILE A 1 93 ? 8.090 84.452 -16.018 1.00 23.08 93 ILE A N 1
ATOM 1571 C CA . ILE A 1 93 ? 9.180 85.315 -16.462 1.00 21.34 93 ILE A CA 1
ATOM 1572 C C . ILE A 1 93 ? 8.639 86.421 -17.367 1.00 22.18 93 ILE A C 1
ATOM 1573 O O . ILE A 1 93 ? 9.056 87.576 -17.264 1.00 25.59 93 ILE A O 1
ATOM 1589 N N . LEU A 1 94 ? 7.698 86.072 -18.238 1.00 23.77 94 LEU A N 1
ATOM 1590 C CA . LEU A 1 94 ? 7.039 87.069 -19.077 1.00 26.45 94 LEU A CA 1
ATOM 1591 C C . LEU A 1 94 ? 6.325 88.096 -18.207 1.00 26.89 94 LEU A C 1
ATOM 1592 O O . LEU A 1 94 ? 6.429 89.296 -18.445 1.00 29.21 94 LEU A O 1
ATOM 1608 N N . ARG A 1 95 ? 5.608 87.621 -17.192 1.00 23.32 95 ARG A N 1
ATOM 1609 C CA . ARG A 1 95 ? 4.889 88.513 -16.288 1.00 21.85 95 ARG A CA 1
ATOM 1610 C C . ARG A 1 95 ? 5.824 89.436 -15.511 1.00 20.82 95 ARG A C 1
ATOM 1611 O O . ARG A 1 95 ? 5.498 90.600 -15.281 1.00 23.59 95 ARG A O 1
ATOM 1632 N N . ILE A 1 96 ? 6.977 88.926 -15.092 1.00 22.48 96 ILE A N 1
ATOM 1633 C CA . ILE A 1 96 ? 7.925 89.764 -14.359 1.00 22.11 96 ILE A CA 1
ATOM 1634 C C . ILE A 1 96 ? 8.474 90.849 -15.284 1.00 22.41 96 ILE A C 1
ATOM 1635 O O . ILE A 1 96 ? 8.542 92.014 -14.905 1.00 25.06 96 ILE A O 1
ATOM 1651 N N . ALA A 1 97 ? 8.864 90.466 -16.493 1.00 25.48 97 ALA A N 1
ATOM 1652 C CA . ALA A 1 97 ? 9.418 91.424 -17.446 1.00 24.63 97 ALA A CA 1
ATOM 1653 C C . ALA A 1 97 ? 8.402 92.508 -17.791 1.00 28.91 97 ALA A C 1
ATOM 1654 O O . ALA A 1 97 ? 8.772 93.658 -18.033 1.00 29.07 97 ALA A O 1
ATOM 1661 N N . LYS A 1 98 ? 7.126 92.137 -17.807 1.00 28.97 98 LYS A N 1
ATOM 1662 C CA . LYS A 1 98 ? 6.060 93.082 -18.118 1.00 30.87 98 LYS A CA 1
ATOM 1663 C C . LYS A 1 98 ? 5.828 94.078 -16.981 1.00 33.67 98 LYS A C 1
ATOM 1664 O O . LYS A 1 98 ? 5.277 95.152 -17.202 1.00 31.02 98 LYS A O 1
ATOM 1683 N N A GLU A 1 99 ? 6.256 93.716 -15.776 0.24 27.72 99 GLU A N 1
ATOM 1684 N N B GLU A 1 99 ? 6.240 93.726 -15.765 0.76 28.44 99 GLU A N 1
ATOM 1685 C CA A GLU A 1 99 ? 6.136 94.606 -14.628 0.24 23.98 99 GLU A CA 1
ATOM 1686 C CA B GLU A 1 99 ? 6.104 94.649 -14.641 0.76 24.43 99 GLU A CA 1
ATOM 1687 C C A GLU A 1 99 ? 6.966 95.869 -14.856 0.24 36.68 99 GLU A C 1
ATOM 1688 C C B GLU A 1 99 ? 6.953 95.893 -14.878 0.76 37.27 99 GLU A C 1
ATOM 1689 O O A GLU A 1 99 ? 6.683 96.923 -14.286 0.24 49.93 99 GLU A O 1
ATOM 1690 O O B GLU A 1 99 ? 6.671 96.960 -14.331 0.76 62.83 99 GLU A O 1
ATOM 1713 N N . SER A 1 100 ? 7.990 95.746 -15.697 1.00 44.58 100 SER A N 1
ATOM 1714 C CA . SER A 1 100 ? 8.838 96.869 -16.083 1.00 62.18 100 SER A CA 1
ATOM 1715 C C . SER A 1 100 ? 8.549 97.308 -17.510 1.00 56.05 100 SER A C 1
ATOM 1716 O O . SER A 1 100 ? 8.211 98.464 -17.767 1.00 72.26 100 SER A O 1
ATOM 1725 N N . GLY A 1 101 ? 8.698 96.370 -1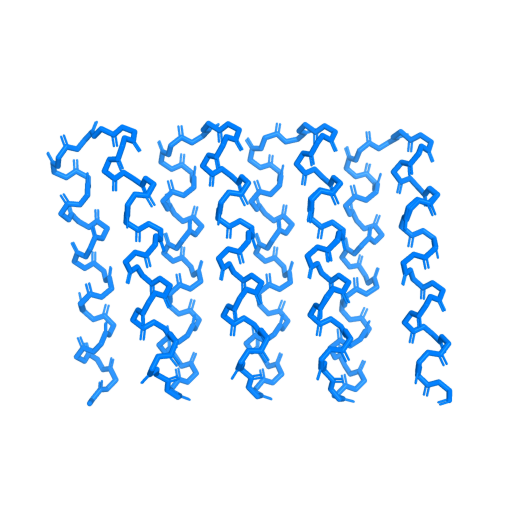8.439 1.00 35.74 101 GLY A N 1
ATOM 1726 C CA . GLY A 1 101 ? 8.512 96.651 -19.850 1.00 38.14 101 GLY A CA 1
ATOM 1727 C C . GLY A 1 101 ? 9.772 97.215 -20.479 1.00 37.38 101 GLY A C 1
ATOM 1728 O O . GLY A 1 101 ? 9.789 97.531 -21.668 1.00 40.99 101 GLY A O 1
ATOM 1732 N N . SER A 1 102 ? 10.832 97.340 -19.684 1.00 28.60 102 SER A N 1
ATOM 1733 C CA . SER A 1 102 ? 12.084 97.895 -20.182 1.00 30.34 102 SER A CA 1
ATOM 1734 C C . SER A 1 102 ? 12.713 96.974 -21.218 1.00 41.05 102 SER A C 1
ATOM 1735 O O . SER A 1 102 ? 12.483 95.767 -21.220 1.00 30.00 102 SER A O 1
ATOM 1743 N N . GLU A 1 103 ? 13.502 97.560 -22.109 1.00 39.92 103 GLU A N 1
ATOM 1744 C CA . GLU A 1 103 ? 14.198 96.793 -23.127 1.00 31.36 103 GLU A CA 1
ATOM 1745 C C . GLU A 1 103 ? 15.161 95.805 -22.470 1.00 32.36 103 GLU A C 1
ATOM 1746 O O . GLU A 1 103 ? 15.286 94.659 -22.898 1.00 29.71 103 GLU A O 1
ATOM 1758 N N . GLU A 1 104 ? 15.830 96.266 -21.418 1.00 29.93 104 GLU A N 1
ATOM 1759 C CA . GLU A 1 104 ? 16.781 95.445 -20.681 1.00 39.49 104 GLU A CA 1
ATOM 1760 C C . GLU A 1 104 ? 16.095 94.243 -20.029 1.00 38.63 104 GLU A C 1
ATOM 1761 O O . GLU A 1 104 ? 16.584 93.112 -20.099 1.00 28.67 104 GLU A O 1
ATOM 1773 N N . ALA A 1 105 ? 14.958 94.487 -19.391 1.00 27.24 105 ALA A N 1
ATOM 1774 C CA . ALA A 1 105 ? 14.232 93.410 -18.720 1.00 26.65 105 ALA A CA 1
ATOM 1775 C C . ALA A 1 105 ? 13.698 92.384 -19.721 1.00 31.38 105 ALA A C 1
ATOM 1776 O O . ALA A 1 105 ? 13.740 91.181 -19.473 1.00 28.27 105 ALA A O 1
ATOM 1783 N N . LEU A 1 106 ? 13.188 92.852 -20.854 1.00 25.98 106 LEU A N 1
ATOM 1784 C CA . LEU A 1 106 ? 12.667 91.933 -21.856 1.00 27.64 106 LEU A CA 1
ATOM 1785 C C . LEU A 1 106 ? 13.801 91.111 -22.468 1.00 33.12 106 LEU A C 1
ATOM 1786 O O . LEU A 1 106 ? 13.620 89.937 -22.783 1.00 28.49 106 LEU A O 1
ATOM 1802 N N A ARG A 1 107 ? 14.962 91.740 -22.632 0.50 34.07 107 ARG A N 1
ATOM 1803 N N B ARG A 1 107 ? 14.967 91.725 -22.636 0.50 34.25 107 ARG A N 1
ATOM 1804 C CA A ARG A 1 107 ? 16.152 91.044 -23.106 0.50 28.85 107 ARG A CA 1
ATOM 1805 C CA B ARG A 1 107 ? 16.136 91.002 -23.128 0.50 28.85 107 ARG A CA 1
ATOM 1806 C C A ARG A 1 107 ? 16.540 89.933 -22.134 0.50 28.82 107 ARG A C 1
ATOM 1807 C C B ARG A 1 107 ? 16.605 89.980 -22.094 0.50 27.82 107 ARG A C 1
ATOM 1808 O O A ARG A 1 107 ? 16.781 88.796 -22.542 0.50 28.09 107 ARG A O 1
ATOM 1809 O O B ARG A 1 107 ? 17.074 88.897 -22.444 0.50 37.18 107 ARG A O 1
ATOM 1850 N N A GLN A 1 108 ? 16.599 90.271 -20.850 0.68 31.63 108 GLN A N 1
ATOM 1851 N N B GLN A 1 108 ? 16.470 90.333 -20.821 0.32 30.62 108 GLN A N 1
ATOM 1852 C CA A GLN A 1 108 ? 16.881 89.283 -19.813 0.68 30.53 108 GLN A CA 1
ATOM 1853 C CA B GLN A 1 108 ? 16.792 89.418 -19.732 0.32 38.78 108 GLN A CA 1
ATOM 1854 C C A GLN A 1 108 ? 15.864 88.148 -19.871 0.68 29.58 108 GLN A C 1
ATOM 1855 C C B GLN A 1 108 ? 15.846 88.223 -19.752 0.32 26.54 108 GLN A C 1
ATOM 1856 O O A GLN A 1 108 ? 16.214 86.985 -19.678 0.68 26.69 108 GLN A O 1
ATOM 1857 O O B GLN A 1 108 ? 16.228 87.101 -19.422 0.32 24.93 108 GLN A O 1
ATOM 1884 N N . ALA A 1 109 ? 14.606 88.482 -20.149 1.00 26.26 109 ALA A N 1
ATOM 1885 C CA . ALA A 1 109 ? 13.555 87.468 -20.147 1.00 24.89 109 ALA A CA 1
ATOM 1886 C C . ALA A 1 109 ? 13.736 86.454 -21.276 1.00 26.83 109 ALA A C 1
ATOM 1887 O O . ALA A 1 109 ? 13.552 85.258 -21.068 1.00 27.42 109 ALA A O 1
ATOM 1895 N N . ILE A 1 110 ? 14.093 86.923 -22.469 1.00 27.77 110 ILE A N 1
ATOM 1896 C CA . ILE A 1 110 ? 14.331 86.007 -23.581 1.00 27.83 110 ILE A CA 1
ATOM 1897 C C . ILE A 1 110 ? 15.499 85.075 -23.247 1.00 28.67 110 ILE A C 1
ATOM 1898 O O . ILE A 1 110 ? 15.423 83.869 -23.491 1.00 29.47 110 ILE A O 1
ATOM 1914 N N A ARG A 1 111 ? 16.569 85.640 -22.698 0.53 27.90 111 ARG A N 1
ATOM 1915 N N B ARG A 1 111 ? 16.564 85.627 -22.678 0.07 28.03 111 ARG A N 1
ATOM 1916 N N C ARG A 1 111 ? 16.561 85.649 -22.692 0.40 27.89 111 ARG A N 1
ATOM 1917 C CA A ARG A 1 111 ? 17.739 84.858 -22.310 0.53 29.96 111 ARG A CA 1
ATOM 1918 C CA B ARG A 1 111 ? 17.735 84.826 -22.329 0.07 28.18 111 ARG A CA 1
ATOM 1919 C CA C ARG A 1 111 ? 17.739 84.889 -22.286 0.40 33.95 111 ARG A CA 1
ATOM 1920 C C A ARG A 1 111 ? 17.365 83.804 -21.271 0.53 32.98 111 ARG A C 1
ATOM 1921 C C B ARG A 1 111 ? 17.415 83.813 -21.232 0.07 31.87 111 ARG A C 1
ATOM 1922 C C C ARG A 1 111 ? 17.361 83.811 -21.277 0.40 32.77 111 ARG A C 1
ATOM 1923 O O A ARG A 1 111 ? 17.805 82.659 -21.356 0.53 33.63 111 ARG A O 1
ATOM 1924 O O B ARG A 1 111 ? 17.950 82.705 -21.230 0.07 31.80 111 ARG A O 1
ATOM 1925 O O C ARG A 1 111 ? 17.798 82.664 -21.381 0.40 33.24 111 ARG A O 1
ATOM 1986 N N . ALA A 1 112 ? 16.544 84.193 -20.304 1.00 30.14 112 ALA A N 1
ATOM 1987 C CA . ALA A 1 112 ? 16.129 83.285 -19.237 1.00 41.83 112 ALA A CA 1
ATOM 1988 C C . ALA A 1 112 ? 15.296 82.125 -19.782 1.00 36.99 112 ALA A C 1
ATOM 1989 O O . ALA A 1 112 ? 15.547 80.963 -19.459 1.00 30.00 112 ALA A O 1
ATOM 1998 N N . VAL A 1 113 ? 14.304 82.442 -20.606 1.00 25.86 113 VAL A N 1
ATOM 1999 C CA . VAL A 1 113 ? 13.434 81.417 -21.170 1.00 26.10 113 VAL A CA 1
ATOM 2000 C C . VAL A 1 113 ? 14.254 80.495 -22.063 1.00 36.33 113 VAL A C 1
ATOM 2001 O O . VAL A 1 113 ? 14.019 79.290 -22.109 1.00 34.45 113 VAL A O 1
ATOM 2014 N N . ALA A 1 114 ? 15.230 81.068 -22.759 1.00 37.74 114 ALA A N 1
ATOM 2015 C CA . ALA A 1 114 ? 16.092 80.291 -23.639 1.00 52.23 114 ALA A CA 1
ATOM 2016 C C . ALA A 1 114 ? 16.903 79.269 -22.845 1.00 40.51 114 ALA A C 1
ATOM 2017 O O . ALA A 1 114 ? 17.092 78.136 -23.290 1.00 52.35 114 ALA A O 1
ATOM 2024 N N A GLU A 1 115 ? 17.380 79.689 -21.675 0.50 39.15 115 GLU A N 1
ATOM 2025 N N B GLU A 1 115 ? 17.374 79.656 -21.665 0.50 39.14 115 GLU A N 1
ATOM 2026 C CA A GLU A 1 115 ? 18.172 78.833 -20.798 0.50 38.90 115 GLU A CA 1
ATOM 2027 C CA B GLU A 1 115 ? 18.197 78.758 -20.865 0.50 39.56 115 GLU A CA 1
ATOM 2028 C C A GLU A 1 115 ? 17.345 77.671 -20.263 0.50 45.62 115 GLU A C 1
ATOM 2029 C C B GLU A 1 115 ? 17.356 77.660 -20.216 0.50 45.84 115 GLU A C 1
ATOM 2030 O O A GLU A 1 115 ? 17.845 76.555 -20.120 0.50 46.88 115 GLU A O 1
ATOM 2031 O O B GLU A 1 115 ? 17.860 76.569 -19.945 0.50 42.24 115 GLU A O 1
ATOM 2054 N N . ILE A 1 116 ? 16.081 77.943 -19.960 1.00 42.84 116 ILE A N 1
ATOM 2055 C CA . ILE A 1 116 ? 15.170 76.915 -19.463 1.00 32.94 116 ILE A CA 1
ATOM 2056 C C . ILE A 1 116 ? 14.950 75.883 -20.557 1.00 40.24 116 ILE A C 1
ATOM 2057 O O . ILE A 1 116 ? 14.980 74.677 -20.308 1.00 66.21 116 ILE A O 1
ATOM 2074 N N . ALA A 1 117 ? 14.727 76.371 -21.773 1.00 42.78 117 ALA A N 1
ATOM 2075 C CA . ALA A 1 117 ? 14.449 75.506 -22.912 1.00 41.86 117 ALA A CA 1
ATOM 2076 C C . ALA A 1 117 ? 15.626 74.584 -23.218 1.00 56.08 117 ALA A C 1
ATOM 2077 O O . ALA A 1 117 ? 15.435 73.458 -23.676 1.00 67.73 117 ALA A O 1
ATOM 2084 N N . LYS A 1 118 ? 16.840 75.059 -22.963 1.00 46.38 118 LYS A N 1
ATOM 2085 C CA . LYS A 1 118 ? 18.036 74.273 -23.253 1.00 71.58 118 LYS A CA 1
ATOM 2086 C C . LYS A 1 118 ? 18.154 73.076 -22.314 1.00 56.00 118 LYS A C 1
ATOM 2087 O O . LYS A 1 118 ? 18.661 72.022 -22.700 1.00 58.45 118 LYS A O 1
ATOM 2106 N N . GLU A 1 119 ? 17.682 73.244 -21.083 1.00 66.15 119 GLU A N 1
ATOM 2107 C CA . GLU A 1 119 ? 17.772 72.195 -20.073 1.00 74.77 119 GLU A CA 1
ATOM 2108 C C . GLU A 1 119 ? 16.621 71.196 -20.187 1.00 86.24 119 GLU A C 1
ATOM 2109 O O . GLU A 1 119 ? 16.742 70.049 -19.757 1.00 85.53 119 GLU A O 1
ATOM 2121 N N . ALA A 1 120 ? 15.510 71.637 -20.769 1.00 71.90 120 ALA A N 1
ATOM 2122 C CA . ALA A 1 120 ? 14.301 70.821 -20.838 1.00 75.48 120 ALA A CA 1
ATOM 2123 C C . ALA A 1 120 ? 14.444 69.674 -21.830 1.00 77.78 120 ALA A C 1
ATOM 2124 O O . ALA A 1 120 ? 15.317 69.694 -22.697 1.00 60.16 120 ALA A O 1
ATOM 2131 N N . GLN A 1 121 ? 13.574 68.678 -21.688 1.00 93.64 121 GLN A N 1
ATOM 2132 C CA . GLN A 1 121 ? 13.544 67.527 -22.585 1.00 100.56 121 GLN A CA 1
ATOM 2133 C C . GLN A 1 121 ? 12.179 67.418 -23.259 1.00 92.24 121 GLN A C 1
ATOM 2134 O O . GLN A 1 121 ? 12.080 67.070 -24.436 1.00 97.00 121 GLN A O 1
ATOM 2148 N N . ASP A 1 122 ? 11.132 67.724 -22.499 1.00 81.85 122 ASP A N 1
ATOM 2149 C CA . ASP A 1 122 ? 9.761 67.618 -22.979 1.00 55.24 122 ASP A CA 1
ATOM 2150 C C . ASP A 1 122 ? 9.507 68.631 -24.097 1.00 50.60 122 ASP A C 1
ATOM 2151 O O . ASP A 1 122 ? 9.629 69.836 -23.875 1.00 62.47 122 ASP A O 1
ATOM 2160 N N . PRO A 1 123 ? 9.154 68.149 -25.303 1.00 61.18 123 PRO A N 1
ATOM 2161 C CA . PRO A 1 123 ? 8.877 69.069 -26.412 1.00 57.09 123 PRO A CA 1
ATOM 2162 C C . PRO A 1 123 ? 7.795 70.098 -26.088 1.00 58.08 123 PRO A C 1
ATOM 2163 O O . PRO A 1 123 ? 7.815 71.194 -26.647 1.00 50.49 123 PRO A O 1
ATOM 2174 N N . ARG A 1 124 ? 6.866 69.745 -25.204 1.00 50.06 124 ARG A N 1
ATOM 2175 C CA . ARG A 1 124 ? 5.799 70.659 -24.811 1.00 51.18 124 ARG A CA 1
ATOM 2176 C C . ARG A 1 124 ? 6.371 71.910 -24.152 1.00 47.35 124 ARG A C 1
ATOM 2177 O O . ARG A 1 124 ? 5.850 73.011 -24.330 1.00 48.20 124 ARG A O 1
ATOM 2198 N N . VAL A 1 125 ? 7.449 71.737 -23.396 1.00 44.01 125 VAL A N 1
ATOM 2199 C CA . VAL A 1 125 ? 8.109 72.867 -22.760 1.00 40.06 125 VAL A CA 1
ATOM 2200 C C . VAL A 1 125 ? 8.764 73.737 -23.829 1.00 57.62 125 VAL A C 1
ATOM 2201 O O . VAL A 1 125 ? 8.694 74.964 -23.771 1.00 45.97 125 VAL A O 1
ATOM 2214 N N . LEU A 1 126 ? 9.391 73.094 -24.810 1.00 49.60 126 LEU A N 1
ATOM 2215 C CA . LEU A 1 126 ? 10.062 73.815 -25.884 1.00 40.60 126 LEU A CA 1
ATOM 2216 C C . LEU A 1 126 ? 9.067 74.653 -26.683 1.00 63.86 126 LEU A C 1
ATOM 2217 O O . LEU A 1 126 ? 9.384 75.759 -27.120 1.00 42.32 126 LEU A O 1
ATOM 2233 N N A GLU A 1 127 ? 7.864 74.120 -26.871 0.48 46.27 127 GLU A N 1
ATOM 2234 N N B GLU A 1 127 ? 7.863 74.120 -26.869 0.52 45.84 127 GLU A N 1
ATOM 2235 C CA A GLU A 1 127 ? 6.822 74.832 -27.603 0.48 46.83 127 GLU A CA 1
ATOM 2236 C CA B GLU A 1 127 ? 6.820 74.831 -27.600 0.52 46.81 127 GLU A CA 1
ATOM 2237 C C A GLU A 1 127 ? 6.375 76.071 -26.837 0.48 47.90 127 GLU A C 1
ATOM 2238 C C B GLU A 1 127 ? 6.391 76.076 -26.834 0.52 47.78 127 GLU A C 1
ATOM 2239 O O A GLU A 1 127 ? 6.154 77.130 -27.424 0.48 48.13 127 GLU A O 1
ATOM 2240 O O B GLU A 1 127 ? 6.198 77.141 -27.419 0.52 47.22 127 GLU A O 1
ATOM 2263 N N . GLU A 1 128 ? 6.249 75.935 -25.521 1.00 50.93 128 GLU A N 1
ATOM 2264 C CA . GLU A 1 128 ? 5.831 77.046 -24.676 1.00 35.21 128 GLU A CA 1
ATOM 2265 C C . GLU A 1 128 ? 6.915 78.119 -24.624 1.00 32.25 128 GLU A C 1
ATOM 2266 O O . GLU A 1 128 ? 6.616 79.312 -24.619 1.00 40.96 128 GLU A O 1
ATOM 2279 N N . ALA A 1 129 ? 8.170 77.686 -24.587 1.00 37.49 129 ALA A N 1
ATOM 2280 C CA . ALA A 1 129 ? 9.297 78.612 -24.539 1.00 38.01 129 ALA A CA 1
ATOM 2281 C C . ALA A 1 129 ? 9.338 79.479 -25.792 1.00 45.94 129 ALA A C 1
ATOM 2282 O O . ALA A 1 129 ? 9.538 80.691 -25.714 1.00 32.29 129 ALA A O 1
ATOM 2289 N N . ILE A 1 130 ? 9.150 78.856 -26.949 1.00 39.18 130 ILE A N 1
ATOM 2290 C CA . ILE A 1 130 ? 9.105 79.596 -28.203 1.00 34.11 130 ILE A CA 1
ATOM 2291 C C . ILE A 1 130 ? 7.912 80.549 -28.200 1.00 33.92 130 ILE A C 1
ATOM 2292 O O . ILE A 1 130 ? 8.025 81.697 -28.627 1.00 34.16 130 ILE A O 1
ATOM 2308 N N . ARG A 1 131 ? 6.775 80.077 -27.700 1.00 35.90 131 ARG A N 1
ATOM 2309 C CA . ARG A 1 131 ? 5.561 80.882 -27.686 1.00 33.21 131 ARG A CA 1
ATOM 2310 C C . ARG A 1 131 ? 5.751 82.152 -26.864 1.00 36.03 131 ARG A C 1
ATOM 2311 O O . ARG A 1 131 ? 5.341 83.239 -27.273 1.00 31.81 131 ARG A O 1
ATOM 2332 N N . VAL A 1 132 ? 6.379 82.010 -25.705 1.00 32.45 132 VAL A N 1
ATOM 2333 C CA . VAL A 1 132 ? 6.534 83.139 -24.798 1.00 28.61 132 VAL A CA 1
ATOM 2334 C C . VAL A 1 132 ? 7.683 84.046 -25.248 1.00 28.83 132 VAL A C 1
ATOM 2335 O O . VAL A 1 132 ? 7.610 85.257 -25.072 1.00 31.58 132 VAL A O 1
ATOM 2348 N N . ILE A 1 133 ? 8.724 83.469 -25.845 1.00 33.03 133 ILE A N 1
ATOM 2349 C CA . ILE A 1 133 ? 9.817 84.264 -26.408 1.00 32.21 133 ILE A CA 1
ATOM 2350 C C . ILE A 1 133 ? 9.277 85.200 -27.484 1.00 33.85 133 ILE A C 1
ATOM 2351 O O . ILE A 1 133 ? 9.693 86.353 -27.582 1.00 36.61 133 ILE A O 1
ATOM 2367 N N . ARG A 1 134 ? 8.343 84.702 -28.288 1.00 32.56 134 ARG A N 1
ATOM 2368 C CA . ARG A 1 134 ? 7.717 85.526 -29.314 1.00 33.89 134 ARG A CA 1
ATOM 2369 C C . ARG A 1 134 ? 6.924 86.658 -28.672 1.00 35.36 134 ARG A C 1
ATOM 2370 O O . ARG A 1 134 ? 6.965 87.794 -29.139 1.00 37.64 134 ARG A O 1
ATOM 2391 N N . GLN A 1 135 ? 6.200 86.342 -27.602 1.00 38.99 135 GLN A N 1
ATOM 2392 C CA . GLN A 1 135 ? 5.414 87.344 -26.890 1.00 30.67 135 GLN A CA 1
ATOM 2393 C C . GLN A 1 135 ? 6.292 88.406 -26.237 1.00 36.00 135 GLN A C 1
ATOM 2394 O O . GLN A 1 135 ? 5.920 89.575 -26.178 1.00 33.75 135 GLN A O 1
ATOM 2408 N N . ILE A 1 136 ? 7.446 87.999 -25.723 1.00 35.41 136 ILE A N 1
ATOM 2409 C CA . ILE A 1 136 ? 8.356 88.954 -25.104 1.00 28.33 136 ILE A CA 1
ATOM 2410 C C . ILE A 1 136 ? 8.807 89.967 -26.149 1.00 30.49 136 ILE A C 1
ATOM 2411 O O . ILE A 1 136 ? 8.846 91.167 -25.882 1.00 33.67 136 ILE A O 1
ATOM 2427 N N . ALA A 1 137 ? 9.135 89.479 -27.340 1.00 33.61 137 ALA A N 1
ATOM 2428 C CA . ALA A 1 137 ? 9.587 90.348 -28.423 1.00 34.20 137 ALA A CA 1
ATOM 2429 C C . ALA A 1 137 ? 8.460 91.281 -28.850 1.00 47.41 137 ALA A C 1
ATOM 2430 O O . ALA A 1 137 ? 8.699 92.430 -29.221 1.00 41.60 137 ALA A O 1
ATOM 2437 N N A GLU A 1 138 ? 7.228 90.784 -28.802 0.33 35.71 138 GLU A N 1
ATOM 2438 N N B GLU A 1 138 ? 7.233 90.773 -28.782 0.67 35.33 138 GLU A N 1
ATOM 2439 C CA A GLU A 1 138 ? 6.070 91.596 -29.160 0.33 43.11 138 GLU A CA 1
ATOM 2440 C CA B GLU A 1 138 ? 6.050 91.554 -29.116 0.67 43.21 138 GLU A CA 1
ATOM 2441 C C A GLU A 1 138 ? 5.867 92.711 -28.139 0.33 40.72 138 GLU A C 1
ATOM 2442 C C B GLU A 1 138 ? 5.888 92.705 -28.129 0.67 39.60 138 GLU A C 1
ATOM 2443 O O A GLU A 1 138 ? 5.476 93.824 -28.491 0.33 45.72 138 GLU A O 1
ATOM 2444 O O B GLU A 1 138 ? 5.597 93.837 -28.520 0.67 44.51 138 GLU A O 1
ATOM 2467 N N A GLU A 1 139 ? 6.141 92.403 -26.875 0.33 36.19 139 GLU A N 1
ATOM 2468 N N B GLU A 1 139 ? 6.084 92.404 -26.848 0.67 36.99 139 GLU A N 1
ATOM 2469 C CA A GLU A 1 139 ? 6.018 93.383 -25.804 0.33 34.04 139 GLU A CA 1
ATOM 2470 C CA B GLU A 1 139 ? 6.004 93.411 -25.796 0.67 31.65 139 GLU A CA 1
ATOM 2471 C C A GLU A 1 139 ? 7.033 94.504 -25.998 0.33 41.40 139 GLU A C 1
ATOM 2472 C C B GLU A 1 139 ? 7.022 94.521 -26.033 0.67 41.74 139 GLU A C 1
ATOM 2473 O O A GLU A 1 139 ? 6.759 95.664 -25.693 0.33 39.61 139 GLU A O 1
ATOM 2474 O O B GLU A 1 139 ? 6.740 95.693 -25.791 0.67 45.04 139 GLU A O 1
ATOM 2497 N N . SER A 1 140 ? 8.207 94.144 -26.507 1.00 35.74 140 SER A N 1
ATOM 2498 C CA . SER A 1 140 ? 9.270 95.110 -26.767 1.00 32.31 140 SER A CA 1
ATOM 2499 C C . SER A 1 140 ? 8.951 95.985 -27.971 1.00 39.18 140 SER A C 1
ATOM 2500 O O . SER A 1 140 ? 8.941 97.213 -27.879 1.00 48.68 140 SER A O 1
ATOM 2509 N N . GLY A 1 141 ? 8.719 95.334 -29.106 1.00 54.62 141 GLY A N 1
ATOM 2510 C CA . GLY A 1 141 ? 8.456 96.028 -30.351 1.00 60.29 141 GLY A CA 1
ATOM 2511 C C . GLY A 1 141 ? 9.726 96.433 -31.078 1.00 54.19 141 GLY A C 1
ATOM 2512 O O . GLY A 1 141 ? 9.690 96.753 -32.265 1.00 41.36 141 GLY A O 1
ATOM 2516 N N . SER A 1 142 ? 10.854 96.415 -30.373 1.00 38.42 142 SER A N 1
ATOM 2517 C CA . SER A 1 142 ? 12.117 96.864 -30.951 1.00 39.94 142 SER A CA 1
ATOM 2518 C C . SER A 1 142 ? 12.694 95.834 -31.916 1.00 40.98 142 SER A C 1
ATOM 2519 O O . SER A 1 142 ? 12.413 94.643 -31.816 1.00 41.76 142 SER A O 1
ATOM 2527 N N . GLU A 1 143 ? 13.513 96.306 -32.848 1.00 56.02 143 GLU A N 1
ATOM 2528 C CA . GLU A 1 143 ? 14.086 95.442 -33.872 1.00 58.24 143 GLU A CA 1
ATOM 2529 C C . GLU A 1 143 ? 15.056 94.413 -33.286 1.00 54.27 143 GLU A C 1
ATOM 2530 O O . GLU A 1 143 ? 15.069 93.254 -33.700 1.00 53.99 143 GLU A O 1
ATOM 2542 N N A GLU A 1 144 ? 15.863 94.842 -32.321 0.60 51.57 144 GLU A N 1
ATOM 2543 N N B GLU A 1 144 ? 15.868 94.838 -32.325 0.40 51.58 144 GLU A N 1
ATOM 2544 C CA A GLU A 1 144 ? 16.873 93.968 -31.735 0.60 48.22 144 GLU A CA 1
ATOM 2545 C CA B GLU A 1 144 ? 16.877 93.957 -31.750 0.40 48.25 144 GLU A CA 1
ATOM 2546 C C A GLU A 1 144 ? 16.231 92.876 -30.886 0.60 46.01 144 GLU A C 1
ATOM 2547 C C B GLU A 1 144 ? 16.242 92.881 -30.870 0.40 43.97 144 GLU A C 1
ATOM 2548 O O A GLU A 1 144 ? 16.736 91.755 -30.817 0.60 53.02 144 GLU A O 1
ATOM 2549 O O B GLU A 1 144 ? 16.764 91.771 -30.766 0.40 46.16 144 GLU A O 1
ATOM 2572 N N . ALA A 1 145 ? 15.116 93.206 -30.243 1.00 47.24 145 ALA A N 1
ATOM 2573 C CA . ALA A 1 145 ? 14.390 92.231 -29.438 1.00 37.16 145 ALA A CA 1
ATOM 2574 C C . ALA A 1 145 ? 13.849 91.139 -30.351 1.00 38.61 145 ALA A C 1
ATOM 2575 O O . ALA A 1 145 ? 13.911 89.956 -30.025 1.00 35.99 145 ALA A O 1
ATOM 2583 N N . ARG A 1 146 ? 13.335 91.544 -31.510 1.00 43.13 146 ARG A N 1
ATOM 2584 C CA . ARG A 1 146 ? 12.829 90.586 -32.484 1.00 45.47 146 ARG A CA 1
ATOM 2585 C C . ARG A 1 146 ? 13.940 89.662 -32.968 1.00 46.31 146 ARG A C 1
ATOM 2586 O O . ARG A 1 146 ? 13.747 88.451 -33.077 1.00 46.86 146 ARG A O 1
ATOM 2607 N N A ARG A 1 147 ? 15.118 90.221 -33.217 0.55 51.12 147 ARG A N 1
ATOM 2608 N N B ARG A 1 147 ? 15.091 90.248 -33.289 0.45 48.39 147 ARG A N 1
ATOM 2609 C CA A ARG A 1 147 ? 16.218 89.427 -33.747 0.55 49.70 147 ARG A CA 1
ATOM 2610 C CA B ARG A 1 147 ? 16.220 89.488 -33.815 0.45 50.03 147 ARG A CA 1
ATOM 2611 C C A ARG A 1 147 ? 16.839 88.539 -32.668 0.55 44.78 147 ARG A C 1
ATOM 2612 C C B ARG A 1 147 ? 16.705 88.456 -32.806 0.45 45.20 147 ARG A C 1
ATOM 2613 O O A ARG A 1 147 ? 17.349 87.460 -32.969 0.55 58.06 147 ARG A O 1
ATOM 2614 O O B ARG A 1 147 ? 16.931 87.296 -33.148 0.45 55.93 147 ARG A O 1
ATOM 2655 N N A GLN A 1 148 ? 16.791 88.982 -31.416 0.55 40.87 148 GLN A N 1
ATOM 2656 N N B GLN A 1 148 ? 16.860 88.887 -31.560 0.45 40.87 148 GLN A N 1
ATOM 2657 C CA A GLN A 1 148 ? 17.239 88.147 -30.304 0.55 37.18 148 GLN A CA 1
ATOM 2658 C CA B GLN A 1 148 ? 17.311 87.997 -30.499 0.45 51.25 148 GLN A CA 1
ATOM 2659 C C A GLN A 1 148 ? 16.301 86.952 -30.159 0.55 47.13 148 GLN A C 1
ATOM 2660 C C B GLN A 1 148 ? 16.297 86.886 -30.245 0.45 41.61 148 GLN A C 1
ATOM 2661 O O A GLN A 1 148 ? 16.732 85.828 -29.901 0.55 46.17 148 GLN A O 1
ATOM 2662 O O B GLN A 1 148 ? 16.674 85.747 -29.973 0.45 39.91 148 GLN A O 1
ATOM 2689 N N . ALA A 1 149 ? 15.012 87.216 -30.336 1.00 36.03 149 ALA A N 1
ATOM 2690 C CA . ALA A 1 149 ? 13.973 86.207 -30.186 1.00 36.65 149 ALA A CA 1
ATOM 2691 C C . ALA A 1 149 ? 14.039 85.187 -31.320 1.00 38.36 149 ALA A C 1
ATOM 2692 O O . ALA A 1 149 ? 13.830 83.993 -31.106 1.00 46.06 149 ALA A O 1
ATOM 2700 N N . GLU A 1 150 ? 14.332 85.662 -32.525 1.00 41.82 150 GLU A N 1
ATOM 2701 C CA . GLU A 1 150 ? 14.463 84.774 -33.674 1.00 51.43 150 GLU A CA 1
ATOM 2702 C C . GLU A 1 150 ? 15.671 83.857 -33.521 1.00 46.65 150 GLU A C 1
ATOM 2703 O O . GLU A 1 150 ? 15.579 82.654 -33.766 1.00 62.99 150 GLU A O 1
ATOM 2715 N N . ARG A 1 151 ? 16.800 84.427 -33.111 1.00 64.11 151 ARG A N 1
ATOM 2716 C CA . ARG A 1 151 ? 18.011 83.644 -32.897 1.00 48.09 151 ARG A CA 1
ATOM 2717 C C . ARG A 1 151 ? 17.818 82.644 -31.761 1.00 45.56 151 ARG A C 1
ATOM 2718 O O . ARG A 1 151 ? 18.328 81.526 -31.818 1.00 56.96 151 ARG A O 1
ATOM 2739 N N . ALA A 1 152 ? 17.077 83.048 -30.734 1.00 45.57 152 ALA A N 1
ATOM 2740 C CA . ALA A 1 152 ? 16.801 82.171 -29.599 1.00 45.47 152 ALA A CA 1
ATOM 2741 C C . ALA A 1 152 ? 15.874 81.036 -30.015 1.00 46.46 152 ALA A C 1
ATOM 2742 O O . ALA A 1 152 ? 16.077 79.883 -29.635 1.00 49.05 152 ALA A O 1
ATOM 2749 N N . GLU A 1 153 ? 14.853 81.376 -30.793 1.00 42.93 153 GLU A N 1
ATOM 2750 C CA . GLU A 1 153 ? 13.903 80.391 -31.293 1.00 45.00 153 GLU A CA 1
ATOM 2751 C C . GLU A 1 153 ? 14.586 79.392 -32.226 1.00 69.23 153 GLU A C 1
ATOM 2752 O O . GLU A 1 153 ? 14.310 78.193 -32.175 1.00 54.08 153 GLU A O 1
ATOM 2764 N N . GLU A 1 154 ? 15.483 79.888 -33.072 1.00 58.24 154 GLU A N 1
ATOM 2765 C CA . GLU A 1 154 ? 16.177 79.037 -34.035 1.00 78.38 154 GLU A CA 1
ATOM 2766 C C . GLU A 1 154 ? 17.079 78.019 -33.339 1.00 62.34 154 GLU A C 1
ATOM 2767 O O . GLU A 1 154 ? 17.204 76.880 -33.793 1.00 66.05 154 GLU A O 1
ATOM 2779 N N . GLU A 1 155 ? 17.701 78.429 -32.238 1.00 58.22 155 GLU A N 1
ATOM 2780 C CA . GLU A 1 155 ? 18.605 77.55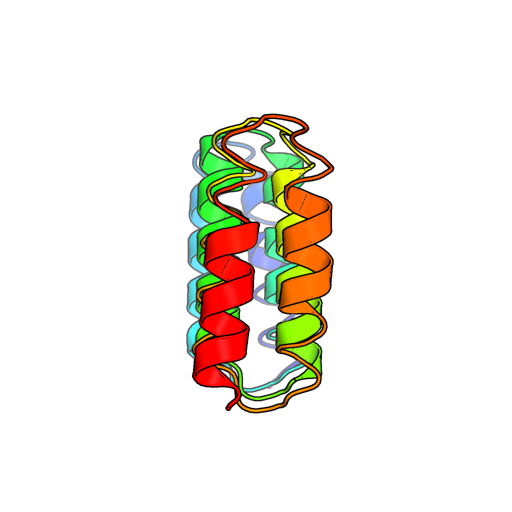4 -31.499 1.00 61.36 155 GLU A CA 1
ATOM 2781 C C . GLU A 1 155 ? 17.838 76.416 -30.833 1.00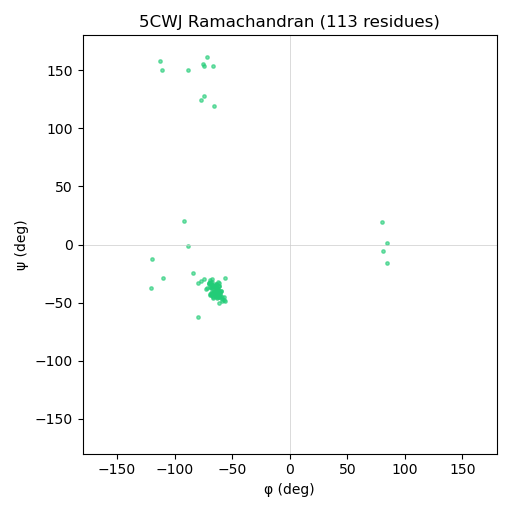 65.89 155 GLU A C 1
ATOM 2782 O O . GLU A 1 155 ? 18.320 75.285 -30.773 1.00 65.89 155 GLU A O 1
ATOM 2794 N N . ILE A 1 156 ? 16.646 76.721 -30.331 1.00 57.60 156 ILE A N 1
ATOM 2795 C CA . ILE A 1 156 ? 15.799 75.707 -29.717 1.00 59.07 156 ILE A CA 1
ATOM 2796 C C . ILE A 1 156 ? 15.390 74.679 -30.764 1.00 56.04 156 ILE A C 1
ATOM 2797 O O . ILE A 1 156 ? 15.315 73.484 -30.477 1.00 74.07 156 ILE A O 1
ATOM 2813 N N . ARG A 1 157 ? 15.131 75.147 -31.980 1.00 72.92 157 ARG A N 1
ATOM 2814 C CA . ARG A 1 157 ? 14.742 74.253 -33.063 1.00 61.76 157 ARG A CA 1
ATOM 2815 C C . ARG A 1 157 ? 15.938 73.455 -33.572 1.00 67.64 157 ARG A C 1
ATOM 2816 O O . ARG A 1 157 ? 15.781 72.328 -34.042 1.00 74.57 157 ARG A O 1
ATOM 2837 N N . ARG A 1 158 ? 17.130 74.034 -33.475 1.00 78.58 158 ARG A N 1
ATOM 2838 C CA . ARG A 1 158 ? 18.347 73.323 -33.852 1.00 86.40 158 ARG A CA 1
ATOM 2839 C C . ARG A 1 158 ? 18.639 72.219 -32.841 1.00 97.68 158 ARG A C 1
ATOM 2840 O O . ARG A 1 158 ? 19.171 71.168 -33.194 1.00 90.13 158 ARG A O 1
ATOM 2861 N N . ARG A 1 159 ? 18.293 72.467 -31.582 1.00 100.14 159 ARG A N 1
ATOM 2862 C CA . ARG A 1 159 ? 18.482 71.474 -30.531 1.00 105.79 159 ARG A CA 1
ATOM 2863 C C . ARG A 1 159 ? 17.410 70.394 -30.609 1.00 108.89 159 ARG A C 1
ATOM 2864 O O . ARG A 1 159 ? 17.653 69.239 -30.262 1.00 116.98 159 ARG A O 1
ATOM 2885 N N . ALA A 1 160 ? 16.223 70.778 -31.068 1.00 97.86 160 ALA A N 1
ATOM 2886 C CA . ALA A 1 160 ? 15.090 69.862 -31.129 1.00 100.66 160 ALA A CA 1
ATOM 2887 C C . ALA A 1 160 ? 15.313 68.753 -32.153 1.00 118.21 160 ALA A C 1
ATOM 2888 O O . ALA A 1 160 ? 14.841 67.630 -31.973 1.00 123.91 160 ALA A O 1
ATOM 2895 N N . GLN A 1 161 ? 16.033 69.070 -33.225 1.00 131.15 161 GLN A N 1
ATOM 2896 C CA . GLN A 1 161 ? 16.273 68.110 -34.296 1.00 138.17 161 GLN A CA 1
ATOM 2897 C C . GLN A 1 161 ? 17.425 67.173 -33.943 1.00 133.79 161 GLN A C 1
ATOM 2898 O O . GLN A 1 161 ? 17.690 66.913 -32.770 1.00 124.41 161 GLN A O 1
#

B-factor: mean 53.62, std 26.31, range [19.59, 188.14]

Radius of gyration: 15.3 Å; Cα contacts (8 Å, |Δi|>4): 235; chains: 1; bounding box: 15×31×42 Å